Protein AF-A0A416ZIX8-F1 (afdb_monomer)

Solvent-accessible surface area (backbone atoms only — not comparable to full-atom values): 10853 Å² total; per-residue (Å²): 130,56,72,68,57,53,51,52,51,52,52,53,50,53,51,53,50,51,53,49,51,52,51,51,45,53,54,50,49,54,50,45,53,50,23,59,76,69,66,38,53,68,63,34,51,58,53,62,70,33,72,65,44,63,72,70,37,58,69,66,59,54,50,53,54,48,40,56,47,29,58,75,65,70,37,63,70,62,31,54,52,47,52,56,57,56,70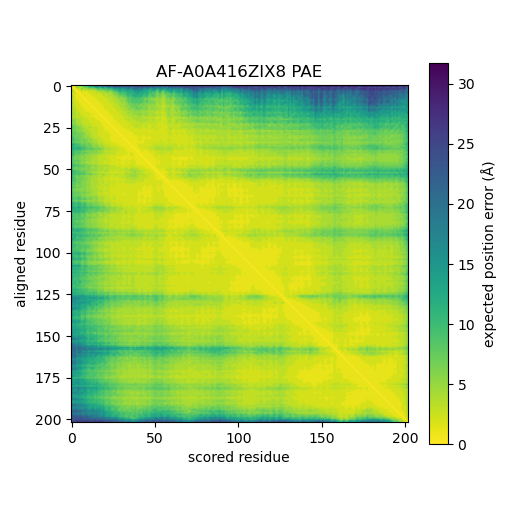,73,52,96,64,56,70,69,56,48,51,57,50,38,54,55,50,29,56,50,23,56,74,71,65,37,57,71,61,24,49,56,37,45,56,50,37,58,76,71,50,56,72,67,59,26,52,54,52,49,51,50,46,36,37,77,74,65,50,33,52,88,55,50,71,63,49,58,61,52,48,76,80,42,60,37,60,59,29,13,53,51,23,44,54,44,15,49,19,27,46,54,69,67,39,58,69,58,12,50,54,23,42,55,48,13,53,53,28,37,54,62,45,72,76,106

Foldseek 3Di:
DPPVVVVVVVVVVVVVVVVVLVVVLVVLVVVLVVCVVVVVLVVNVVSLPDPSVCVSDPPLVSLVSNLVSCVVVVVLVVNVVSLVVNVPDDDDLVSLLSSLVSQLVSCLVVLVLVSNVVSLVVCCVRPDPVVSVVSVLSSCQRNVLALPCLVVLVVVLVVDAAQRNLVSLQSNLSSCVSVVNNVSNVVSNVRSVVRPCVNVVD

Radius of gyration: 22.75 Å; Cα contacts (8 Å, |Δi|>4): 165; chains: 1; bounding box: 59×39×69 Å

Nearest PDB structures (foldseek):
  9hmf-assembly1_K  TM=5.462E-01  e=4.220E-02  Campylobacter jejuni
  6zqd-assembly1_JI  TM=4.048E-01  e=3.785E-01  Saccharomyces cerevisiae S288C
  5vat-assembly2_B  TM=4.037E-01  e=3.448E-01  Haemophilus influenzae Rd KW20
  6qdv-assembly1_S  TM=4.452E-01  e=3.093E+00  Homo sapiens
  3sf4-assembly3_C  TM=2.549E-01  e=3.785E-01  Homo sapiens

Sequence (202 aa):
MDMKTVGIVVMVVALAFTIYMEVQKRATFAKLEAYLREGDLENYLKVLDRPLTNVLYPKYNVLFMRLNALLAMDDAEKTAAVIREMGSLKMNDEQRIALAVKAFTFYVEIEDELHAREVLEYLEANGDESMAKANRRTYDIFLKGSHAYINEMESALSDASGVEEALLCQMLAIQYDNKGDKDRSASYRERAERSLDAAVSK

pLDDT: mean 94.47, std 4.72, range [55.41, 98.44]

Structure (mmCIF, N/CA/C/O backbone):
data_AF-A0A416ZIX8-F1
#
_entry.id   AF-A0A416ZIX8-F1
#
loop_
_atom_site.group_PDB
_atom_site.id
_atom_site.type_symbol
_atom_site.label_atom_id
_atom_site.label_alt_id
_atom_site.label_comp_id
_atom_site.label_asym_id
_atom_site.label_entity_id
_atom_site.label_seq_id
_atom_site.pdbx_PDB_ins_code
_atom_site.Cartn_x
_atom_site.Cartn_y
_atom_site.Cartn_z
_atom_site.occupancy
_atom_site.B_iso_or_equiv
_atom_site.auth_seq_id
_atom_site.auth_comp_id
_atom_site.auth_asym_id
_atom_site.auth_atom_id
_atom_site.pdbx_PDB_model_num
ATOM 1 N N . MET A 1 1 ? 35.128 -8.618 -44.360 1.00 62.72 1 MET A N 1
ATOM 2 C CA . MET A 1 1 ? 35.563 -7.842 -43.178 1.00 62.72 1 MET A CA 1
ATOM 3 C C . MET A 1 1 ? 36.451 -8.73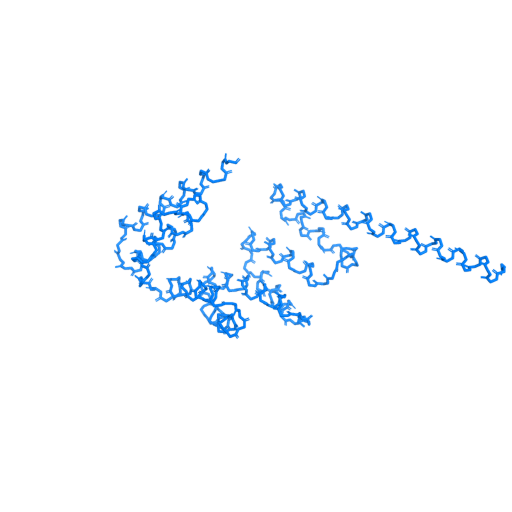3 -42.343 1.00 62.72 1 MET A C 1
ATOM 5 O O . MET A 1 1 ? 36.103 -9.894 -42.175 1.00 62.72 1 MET A O 1
ATOM 9 N N . ASP A 1 2 ? 37.579 -8.213 -41.869 1.00 87.94 2 ASP A N 1
ATOM 10 C CA . ASP A 1 2 ? 38.432 -8.932 -40.921 1.00 87.94 2 ASP A CA 1
ATOM 11 C C . ASP A 1 2 ? 37.674 -9.167 -39.600 1.00 87.94 2 ASP A C 1
ATOM 13 O O . ASP A 1 2 ? 36.838 -8.347 -39.206 1.00 87.94 2 ASP A O 1
ATOM 17 N N . MET A 1 3 ? 37.961 -10.276 -38.912 1.00 89.31 3 MET A N 1
ATOM 18 C CA . MET A 1 3 ? 37.318 -10.659 -37.646 1.00 89.31 3 MET A CA 1
ATOM 19 C C . MET A 1 3 ? 37.445 -9.545 -36.598 1.00 89.31 3 MET A C 1
ATOM 21 O O . MET A 1 3 ? 36.515 -9.290 -35.832 1.00 89.31 3 MET A O 1
ATOM 25 N N . LYS A 1 4 ? 38.566 -8.812 -36.616 1.00 87.25 4 LYS A N 1
ATOM 26 C CA . LYS A 1 4 ? 38.790 -7.651 -35.745 1.00 87.25 4 LYS A CA 1
ATOM 27 C C . LYS A 1 4 ? 37.832 -6.505 -36.059 1.00 87.25 4 LYS A C 1
ATOM 29 O O . LYS A 1 4 ? 37.278 -5.908 -35.142 1.00 87.25 4 LYS A O 1
ATOM 34 N N . THR A 1 5 ? 37.590 -6.219 -37.338 1.00 90.19 5 THR A N 1
ATOM 35 C CA . THR A 1 5 ? 36.638 -5.182 -37.764 1.00 90.19 5 THR A CA 1
ATOM 36 C C . THR A 1 5 ? 35.212 -5.546 -37.362 1.00 90.19 5 THR A C 1
ATOM 38 O O . THR A 1 5 ? 34.506 -4.699 -36.824 1.00 90.19 5 THR A O 1
ATOM 41 N N . VAL A 1 6 ? 34.800 -6.805 -37.555 1.00 92.19 6 VAL A N 1
ATOM 42 C CA . VAL A 1 6 ? 33.473 -7.278 -37.120 1.00 92.19 6 VAL A CA 1
ATOM 43 C C . VAL A 1 6 ? 33.330 -7.163 -35.600 1.00 92.19 6 VAL A C 1
ATOM 45 O O . VAL A 1 6 ? 32.327 -6.635 -35.127 1.00 92.19 6 VAL A O 1
ATOM 48 N N . GLY A 1 7 ? 34.349 -7.572 -34.836 1.00 92.75 7 GLY A N 1
ATOM 49 C CA . GLY A 1 7 ? 34.350 -7.458 -33.375 1.00 92.75 7 GLY A CA 1
ATOM 50 C C . GLY A 1 7 ? 34.221 -6.014 -32.878 1.00 92.75 7 GLY A C 1
ATOM 51 O O . GLY A 1 7 ? 33.417 -5.742 -31.987 1.00 92.75 7 GLY A O 1
ATOM 52 N N . ILE A 1 8 ? 34.948 -5.072 -33.489 1.00 94.31 8 ILE A N 1
ATO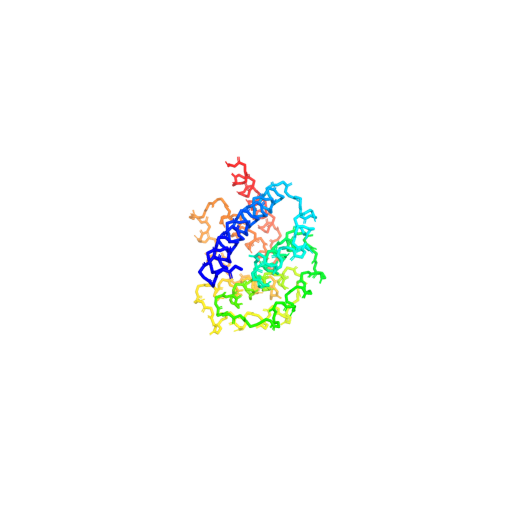M 53 C CA . ILE A 1 8 ? 34.850 -3.641 -33.155 1.00 94.31 8 ILE A CA 1
ATOM 54 C C . ILE A 1 8 ? 33.449 -3.104 -33.467 1.00 94.31 8 ILE A C 1
ATOM 56 O O . ILE A 1 8 ? 32.865 -2.419 -32.630 1.00 94.31 8 ILE A O 1
ATOM 60 N N . VAL A 1 9 ? 32.883 -3.438 -34.632 1.00 94.50 9 VAL A N 1
ATOM 61 C CA . VAL A 1 9 ? 31.533 -2.994 -35.015 1.00 94.50 9 VAL A CA 1
ATOM 62 C C . VAL A 1 9 ? 30.485 -3.513 -34.028 1.00 94.50 9 VAL A C 1
ATOM 64 O O . VAL A 1 9 ? 29.671 -2.731 -33.543 1.00 94.50 9 VAL A O 1
ATOM 67 N N . VAL A 1 10 ? 30.532 -4.800 -33.671 1.00 94.94 10 VAL A N 1
ATOM 68 C CA . VAL A 1 10 ? 29.600 -5.395 -32.697 1.00 94.94 10 VAL A CA 1
ATOM 69 C C . VAL A 1 10 ? 29.720 -4.722 -31.329 1.00 94.94 10 VAL A C 1
ATOM 71 O O . VAL A 1 10 ? 28.704 -4.395 -30.720 1.00 94.94 10 VAL A O 1
ATOM 74 N N . MET A 1 11 ? 30.942 -4.455 -30.863 1.00 94.56 11 MET A N 1
ATOM 75 C CA . MET A 1 11 ? 31.181 -3.774 -29.589 1.00 94.56 11 MET A CA 1
ATOM 76 C C . MET A 1 11 ? 30.626 -2.342 -29.580 1.00 94.56 11 MET A C 1
ATOM 78 O O . MET A 1 11 ? 29.966 -1.950 -28.619 1.00 94.56 11 MET A O 1
ATOM 82 N N . VAL A 1 12 ? 30.842 -1.572 -30.652 1.00 95.44 12 VAL A N 1
ATOM 83 C CA . VAL A 1 12 ? 30.303 -0.206 -30.777 1.00 95.44 12 VAL A CA 1
ATOM 84 C C . VAL A 1 12 ? 28.774 -0.222 -30.789 1.00 95.44 12 VAL A C 1
ATOM 86 O O . VAL A 1 12 ? 28.151 0.588 -30.104 1.00 95.44 12 VAL A O 1
ATOM 89 N N . VAL A 1 13 ? 28.160 -1.167 -31.507 1.00 95.19 13 VAL A N 1
ATOM 90 C CA . VAL A 1 13 ? 26.697 -1.323 -31.541 1.00 95.19 13 VAL A CA 1
ATOM 91 C C . VAL A 1 13 ? 26.149 -1.719 -30.169 1.00 95.19 13 VAL A C 1
ATOM 93 O O . VAL A 1 13 ? 25.163 -1.135 -29.729 1.00 95.19 13 VAL A O 1
ATOM 96 N N . ALA A 1 14 ? 26.791 -2.651 -29.460 1.00 94.06 14 ALA A N 1
ATOM 97 C CA . ALA A 1 14 ? 26.380 -3.050 -28.113 1.00 94.06 14 ALA A CA 1
ATOM 98 C C . ALA A 1 14 ? 26.471 -1.885 -27.112 1.00 94.06 14 ALA A C 1
ATOM 100 O O . ALA A 1 14 ? 25.563 -1.690 -26.299 1.00 94.06 14 ALA A O 1
ATOM 101 N N . LEU A 1 15 ? 27.527 -1.069 -27.204 1.00 95.19 15 LEU A N 1
ATOM 102 C CA . LEU A 1 15 ? 27.680 0.130 -26.383 1.00 95.19 15 LEU A CA 1
ATOM 103 C C . LEU A 1 15 ? 26.590 1.163 -26.699 1.00 95.19 15 LEU A C 1
ATOM 105 O O . LEU A 1 15 ? 25.924 1.648 -25.784 1.00 95.19 15 LEU A O 1
ATOM 109 N N . ALA A 1 16 ? 26.356 1.458 -27.981 1.00 94.00 16 ALA A N 1
ATOM 110 C CA . ALA A 1 16 ? 25.306 2.380 -28.411 1.00 94.00 16 ALA A CA 1
ATOM 111 C C . ALA A 1 16 ? 23.912 1.904 -27.973 1.00 94.00 16 ALA A C 1
ATOM 113 O O . ALA A 1 16 ? 23.110 2.701 -27.490 1.00 94.00 16 ALA A O 1
ATOM 114 N N . PHE A 1 17 ? 23.645 0.600 -28.075 1.00 93.19 17 PHE A N 1
ATOM 115 C CA . PHE A 1 17 ? 22.403 -0.008 -27.606 1.00 93.19 17 PHE A CA 1
ATOM 116 C C . PHE A 1 17 ? 22.237 0.129 -26.088 1.00 93.19 17 PHE A C 1
ATOM 118 O O . PHE A 1 17 ? 21.162 0.491 -25.619 1.00 93.19 17 PHE A O 1
ATOM 125 N N . THR A 1 18 ? 23.303 -0.084 -25.315 1.00 91.75 18 THR A N 1
ATOM 126 C CA . THR A 1 18 ? 23.276 0.068 -23.850 1.00 91.75 18 THR A CA 1
ATOM 127 C C . THR A 1 18 ? 22.972 1.511 -23.448 1.00 91.75 18 THR A C 1
ATOM 129 O O . THR A 1 18 ? 22.110 1.753 -22.604 1.00 91.75 18 THR A O 1
ATOM 132 N N . ILE A 1 19 ? 23.623 2.479 -24.103 1.00 93.56 19 ILE A N 1
ATOM 133 C CA . ILE A 1 19 ? 23.362 3.911 -23.898 1.00 93.56 19 ILE A CA 1
ATOM 134 C C . ILE A 1 19 ? 21.911 4.245 -24.259 1.00 93.56 19 ILE A C 1
ATOM 136 O O . ILE A 1 19 ? 21.225 4.919 -23.493 1.00 93.56 19 ILE A O 1
ATOM 140 N N . TYR A 1 20 ? 21.418 3.747 -25.395 1.00 93.12 20 TYR A N 1
ATOM 141 C CA . TYR A 1 20 ? 20.033 3.947 -25.814 1.00 93.12 20 TYR A CA 1
ATOM 142 C C . TYR A 1 20 ? 19.036 3.414 -24.776 1.00 93.12 20 TYR A C 1
ATOM 144 O O . TYR A 1 20 ? 18.104 4.127 -24.404 1.00 93.12 20 TYR A O 1
ATOM 152 N N . MET A 1 21 ? 19.251 2.198 -24.267 1.00 91.81 21 MET A N 1
ATOM 153 C CA . MET A 1 21 ? 18.392 1.591 -23.247 1.00 91.81 21 MET A CA 1
ATOM 154 C C . MET A 1 21 ? 18.377 2.401 -21.948 1.00 91.81 21 MET A C 1
ATOM 156 O O . MET A 1 21 ? 17.307 2.646 -21.393 1.00 91.81 21 MET A O 1
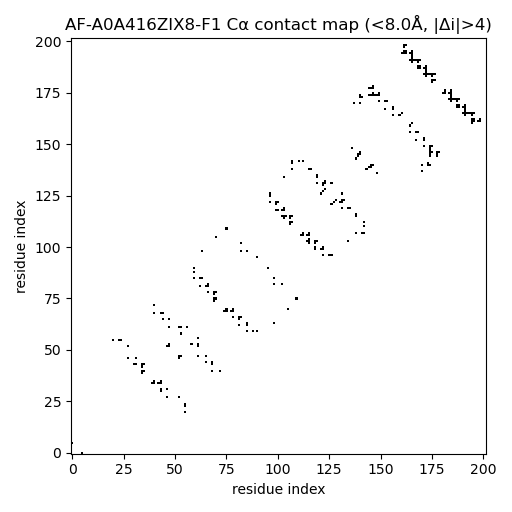ATOM 160 N N . GLU A 1 22 ? 19.534 2.882 -21.493 1.00 90.88 22 GLU A N 1
ATOM 161 C CA . GLU A 1 22 ? 19.639 3.722 -20.295 1.00 90.88 22 GLU A CA 1
ATOM 162 C C . GLU A 1 22 ? 18.894 5.060 -20.468 1.00 90.88 22 GLU A C 1
ATOM 164 O O . GLU A 1 22 ? 18.168 5.498 -19.571 1.00 90.88 22 GLU A O 1
ATOM 169 N N . VAL A 1 23 ? 18.993 5.681 -21.649 1.00 93.62 23 VAL A N 1
ATOM 170 C CA . VAL A 1 23 ? 18.241 6.903 -21.981 1.00 93.62 23 VAL A CA 1
ATOM 171 C C . VAL A 1 23 ? 16.734 6.636 -21.990 1.00 93.62 23 VAL A C 1
ATOM 173 O O . VAL A 1 23 ? 15.978 7.400 -21.388 1.00 93.62 23 VAL A O 1
ATOM 176 N N . GLN A 1 24 ? 16.281 5.544 -22.616 1.00 93.50 24 GLN A N 1
ATOM 177 C CA . GLN A 1 24 ? 14.859 5.182 -22.642 1.00 93.50 24 GLN A CA 1
ATOM 178 C C . GLN A 1 24 ? 14.316 4.868 -21.247 1.00 93.50 24 GLN A C 1
ATOM 180 O O . GLN A 1 24 ? 13.196 5.271 -20.926 1.00 93.50 24 GLN A O 1
ATOM 185 N N . LYS A 1 25 ? 15.107 4.208 -20.396 1.00 91.75 25 LYS A N 1
ATOM 186 C CA . LYS A 1 25 ? 14.748 3.934 -19.001 1.00 91.75 25 LYS A CA 1
ATOM 187 C C . LYS A 1 25 ? 14.514 5.232 -18.234 1.00 91.75 25 LYS A C 1
ATOM 189 O O . LYS A 1 25 ? 13.461 5.405 -17.629 1.00 91.75 25 LYS A O 1
ATOM 194 N N . ARG A 1 26 ? 15.447 6.185 -18.318 1.00 92.00 26 ARG A N 1
ATOM 195 C CA . ARG A 1 26 ? 15.318 7.493 -17.649 1.00 92.00 26 ARG A CA 1
ATOM 196 C C . ARG A 1 26 ? 14.136 8.298 -18.178 1.00 92.00 26 ARG A C 1
ATOM 198 O O . ARG A 1 26 ? 13.371 8.841 -17.389 1.00 92.00 26 ARG A O 1
ATOM 205 N N . ALA A 1 27 ? 13.952 8.336 -19.495 1.00 93.25 27 ALA A N 1
ATOM 206 C CA . ALA A 1 27 ? 12.838 9.052 -20.110 1.00 93.25 27 ALA A CA 1
ATOM 207 C C . ALA A 1 27 ? 11.475 8.434 -19.754 1.00 93.25 27 ALA A C 1
ATOM 209 O O . ALA A 1 27 ? 10.508 9.161 -19.537 1.00 93.25 27 ALA A O 1
ATOM 210 N N . THR A 1 28 ? 11.388 7.102 -19.685 1.00 93.81 28 THR A N 1
ATOM 211 C CA . THR A 1 28 ? 10.164 6.395 -19.275 1.00 93.81 28 THR A CA 1
ATOM 212 C C . THR A 1 28 ? 9.856 6.659 -17.807 1.00 93.81 28 THR A C 1
ATOM 214 O O . THR A 1 28 ? 8.722 6.992 -17.482 1.00 93.81 28 THR A O 1
ATOM 217 N N . PHE A 1 29 ? 10.869 6.600 -16.942 1.00 92.69 29 PHE A N 1
ATOM 218 C CA . PHE A 1 29 ? 10.723 6.916 -15.525 1.00 92.69 29 PHE A CA 1
ATOM 219 C C . PHE A 1 29 ? 10.245 8.356 -15.300 1.00 92.69 29 PHE A C 1
ATOM 221 O O . PHE A 1 29 ? 9.252 8.565 -14.615 1.00 92.69 29 PHE A O 1
ATOM 228 N N . ALA A 1 30 ? 10.863 9.334 -15.970 1.00 93.62 30 ALA A N 1
ATOM 229 C CA . ALA A 1 30 ? 10.457 10.736 -15.871 1.00 93.62 30 ALA A CA 1
ATOM 230 C C . ALA A 1 30 ? 8.999 10.968 -16.311 1.00 93.62 30 ALA A C 1
ATOM 232 O O . ALA A 1 30 ? 8.302 11.796 -15.730 1.00 93.62 30 ALA A O 1
ATOM 233 N N . LYS A 1 31 ? 8.512 10.225 -17.316 1.00 94.38 31 LYS A N 1
ATOM 234 C CA . LYS A 1 31 ? 7.098 10.271 -17.726 1.00 94.38 31 LYS A CA 1
ATOM 235 C C . LYS A 1 31 ? 6.170 9.678 -16.670 1.00 94.38 31 LYS A C 1
ATOM 237 O O . LYS A 1 31 ? 5.132 10.264 -16.399 1.00 94.38 31 LYS A O 1
ATOM 242 N N . LEU A 1 32 ? 6.539 8.537 -16.088 1.00 94.69 32 LEU A N 1
ATOM 243 C CA . LEU A 1 32 ? 5.770 7.912 -15.010 1.00 94.69 32 LEU A CA 1
ATOM 244 C C . LEU A 1 32 ? 5.678 8.842 -13.790 1.00 94.69 32 LEU A C 1
ATOM 246 O O . LEU A 1 32 ? 4.595 9.019 -13.246 1.00 94.69 32 LEU A O 1
ATOM 250 N N . GLU A 1 33 ? 6.777 9.492 -13.406 1.00 92.62 33 GLU A N 1
ATOM 251 C CA . GLU A 1 33 ? 6.773 10.488 -12.327 1.00 92.62 33 GLU A CA 1
ATOM 252 C C . GLU A 1 33 ? 5.921 11.719 -12.655 1.00 92.62 33 GLU A C 1
ATOM 254 O O . GLU A 1 33 ? 5.235 12.234 -11.775 1.00 92.62 33 GLU A O 1
ATOM 259 N N . ALA A 1 34 ? 5.957 12.201 -13.902 1.00 94.56 34 ALA A N 1
ATOM 260 C CA . ALA A 1 34 ? 5.133 13.330 -14.327 1.00 94.56 34 ALA A CA 1
ATOM 261 C C . ALA A 1 34 ? 3.640 13.005 -14.202 1.00 94.56 34 ALA A C 1
ATOM 263 O O . ALA A 1 34 ? 2.919 13.750 -13.545 1.00 94.56 34 ALA A O 1
ATOM 264 N N . TYR A 1 35 ? 3.206 11.853 -14.723 1.00 95.75 35 TYR A N 1
ATOM 265 C CA . TYR A 1 35 ? 1.816 11.415 -14.593 1.00 95.75 35 TYR A CA 1
ATOM 266 C C . TYR A 1 35 ? 1.400 11.205 -13.136 1.00 95.75 35 TYR A C 1
ATOM 268 O O . TYR A 1 35 ? 0.301 11.596 -12.760 1.00 95.75 35 TYR A O 1
ATOM 276 N N . LEU A 1 36 ? 2.283 10.657 -12.293 1.00 91.50 36 LEU A N 1
ATOM 277 C CA . LEU A 1 36 ? 1.995 10.502 -10.867 1.00 91.50 36 LEU A CA 1
ATOM 278 C C . LEU A 1 36 ? 1.816 11.860 -10.170 1.00 91.50 36 LEU A C 1
ATOM 280 O O . LEU A 1 36 ? 0.900 12.018 -9.371 1.00 91.50 36 LEU A O 1
ATOM 284 N N . ARG A 1 37 ? 2.657 12.850 -10.497 1.00 90.94 37 ARG A N 1
ATOM 285 C CA . ARG A 1 37 ? 2.557 14.216 -9.956 1.00 90.94 37 ARG A CA 1
ATOM 286 C C . ARG A 1 37 ? 1.278 14.924 -10.404 1.00 90.94 37 ARG A C 1
ATOM 288 O O . ARG A 1 37 ? 0.724 15.707 -9.644 1.00 90.94 37 ARG A O 1
ATOM 295 N N . GLU A 1 38 ? 0.838 14.666 -11.629 1.00 93.81 38 GLU A N 1
ATOM 296 C CA . GLU A 1 38 ? -0.390 15.227 -12.204 1.00 93.81 38 GLU A CA 1
ATOM 297 C C . GLU A 1 38 ? -1.657 14.468 -11.766 1.00 93.81 38 GLU A C 1
ATOM 299 O O . GLU A 1 38 ? -2.762 14.920 -12.052 1.00 93.81 38 GLU A O 1
ATOM 304 N N . GLY A 1 39 ? -1.516 13.328 -11.077 1.00 91.94 39 GLY A N 1
ATOM 305 C CA . GLY A 1 39 ? -2.633 12.448 -10.721 1.00 91.94 39 GLY A CA 1
ATOM 306 C C . GLY A 1 39 ? -3.239 11.697 -11.915 1.00 91.94 39 GLY A C 1
ATOM 307 O O . GLY A 1 39 ? -4.294 11.081 -11.789 1.00 91.94 39 GLY A O 1
ATOM 308 N N . ASP A 1 40 ? -2.584 11.716 -13.078 1.00 95.62 40 ASP A N 1
ATOM 309 C CA . ASP A 1 40 ? -3.049 11.081 -14.315 1.00 95.62 40 ASP A CA 1
ATOM 310 C C . ASP A 1 40 ? -2.679 9.589 -14.336 1.00 95.62 40 ASP A C 1
ATOM 312 O O . ASP A 1 40 ? -1.799 9.112 -15.067 1.00 95.62 40 ASP A O 1
ATOM 316 N N . LEU A 1 41 ? -3.356 8.834 -13.472 1.00 95.12 41 LEU A N 1
ATOM 317 C CA . LEU A 1 41 ? -3.117 7.403 -13.296 1.00 95.12 41 LEU A CA 1
ATOM 318 C C . LEU A 1 41 ? -3.529 6.587 -14.534 1.00 95.12 41 LEU A C 1
ATOM 320 O O . LEU A 1 41 ? -2.958 5.528 -14.797 1.00 95.12 41 LEU A O 1
ATOM 324 N N . GLU A 1 42 ? -4.436 7.097 -15.370 1.00 95.06 42 GLU A N 1
ATOM 325 C CA . GLU A 1 42 ? -4.796 6.441 -16.629 1.00 95.06 42 GLU A CA 1
ATOM 326 C C . GLU A 1 42 ? -3.634 6.431 -17.628 1.00 95.06 42 GLU A C 1
ATOM 328 O O . GLU A 1 42 ? -3.292 5.380 -18.186 1.00 95.06 42 GLU A O 1
ATOM 333 N N . ASN A 1 43 ? -3.005 7.584 -17.882 1.00 95.69 43 ASN A N 1
ATOM 334 C CA . ASN A 1 43 ? -1.866 7.633 -18.797 1.00 95.69 43 ASN A CA 1
ATOM 335 C C . ASN A 1 43 ? -0.613 7.000 -18.184 1.00 95.69 43 ASN A C 1
ATOM 337 O O . ASN A 1 43 ? 0.177 6.400 -18.923 1.00 95.69 43 ASN A O 1
ATOM 341 N N . TYR A 1 44 ? -0.476 7.024 -16.856 1.00 96.75 44 TYR A N 1
ATOM 342 C CA . TYR A 1 44 ? 0.519 6.225 -16.142 1.00 96.75 44 TYR A CA 1
ATOM 343 C C . TYR A 1 44 ? 0.408 4.734 -16.503 1.00 96.75 44 TYR A C 1
ATOM 345 O O . TYR A 1 44 ? 1.383 4.132 -16.967 1.00 96.75 44 TYR A O 1
ATOM 353 N N . LEU A 1 45 ? -0.791 4.149 -16.390 1.00 96.00 45 LEU A N 1
ATOM 354 C CA . LEU A 1 45 ? -1.037 2.747 -16.742 1.00 96.00 45 LEU A CA 1
ATOM 355 C C . LEU A 1 45 ? -0.752 2.463 -18.226 1.00 96.00 45 LEU A C 1
ATOM 357 O O . LEU A 1 45 ? -0.074 1.480 -18.536 1.00 96.00 45 LEU A O 1
ATOM 361 N N . LYS A 1 46 ? -1.136 3.367 -19.140 1.00 95.69 46 LYS A N 1
ATOM 362 C CA . LYS A 1 46 ? -0.820 3.230 -20.578 1.00 95.69 46 LYS A CA 1
ATOM 363 C C . LYS A 1 46 ? 0.681 3.214 -20.866 1.00 95.69 46 LYS A C 1
ATOM 365 O O . LYS A 1 46 ? 1.104 2.617 -21.857 1.00 95.69 46 LYS A O 1
ATOM 370 N N . VAL A 1 47 ? 1.510 3.890 -20.065 1.00 95.31 47 VAL A N 1
ATOM 371 C CA . VAL A 1 47 ? 2.975 3.793 -20.188 1.00 95.31 47 VAL A CA 1
ATOM 372 C C . VAL A 1 47 ? 3.464 2.424 -19.718 1.00 95.31 47 VAL A C 1
ATOM 374 O O . VAL A 1 47 ? 4.330 1.842 -20.377 1.00 95.31 47 VAL A O 1
ATOM 377 N N . LEU A 1 48 ? 2.897 1.880 -18.640 1.00 94.88 48 LEU A N 1
ATOM 378 C CA . LEU A 1 48 ? 3.232 0.537 -18.155 1.00 94.88 48 LEU A CA 1
ATOM 379 C C . LEU A 1 48 ? 2.823 -0.579 -19.126 1.00 94.88 48 LEU A C 1
ATOM 381 O O . LEU A 1 48 ? 3.517 -1.588 -19.203 1.00 94.88 48 LEU A O 1
ATOM 385 N N . ASP A 1 49 ? 1.754 -0.390 -19.903 1.00 93.88 49 ASP A N 1
ATOM 386 C CA . ASP A 1 49 ? 1.297 -1.350 -20.922 1.00 93.88 49 ASP A CA 1
ATOM 387 C C . ASP A 1 49 ? 2.211 -1.427 -22.160 1.00 93.88 49 ASP A C 1
ATOM 389 O O . ASP A 1 49 ? 2.075 -2.329 -22.991 1.00 93.88 49 ASP A O 1
ATOM 393 N N . ARG A 1 50 ? 3.164 -0.499 -22.320 1.00 93.94 50 ARG A N 1
ATOM 394 C CA . ARG A 1 50 ? 4.046 -0.489 -23.495 1.00 93.94 50 ARG A CA 1
ATOM 395 C C . ARG A 1 50 ? 5.004 -1.684 -23.459 1.00 93.94 50 ARG A C 1
ATOM 397 O O . ARG A 1 50 ? 5.690 -1.873 -22.454 1.00 93.94 50 ARG A O 1
ATOM 404 N N . PRO A 1 51 ? 5.199 -2.403 -24.583 1.00 90.31 51 PRO A N 1
ATOM 405 C CA . PRO A 1 51 ? 6.162 -3.502 -24.656 1.00 90.31 51 PRO A CA 1
ATOM 406 C C . PRO A 1 51 ? 7.577 -3.096 -24.234 1.00 90.31 51 PRO A C 1
ATOM 408 O O . PRO A 1 51 ? 8.266 -3.860 -23.566 1.00 90.31 51 PRO A O 1
ATOM 411 N N . LEU A 1 52 ? 7.988 -1.867 -24.570 1.00 88.38 52 LEU A N 1
ATOM 412 C CA . LEU A 1 52 ? 9.292 -1.329 -24.187 1.00 88.38 52 LEU A CA 1
ATOM 413 C C . LEU A 1 52 ? 9.469 -1.269 -22.661 1.00 88.38 52 LEU A C 1
ATOM 415 O O . LEU A 1 52 ? 10.551 -1.568 -22.172 1.00 88.38 52 LEU A O 1
ATOM 419 N N . THR A 1 53 ? 8.422 -0.954 -21.898 1.00 90.88 53 THR A N 1
ATOM 420 C CA . THR A 1 53 ? 8.491 -0.884 -20.430 1.00 90.88 53 THR A CA 1
ATOM 421 C C . THR A 1 53 ? 8.803 -2.254 -19.827 1.00 90.88 53 THR A C 1
ATOM 423 O O . THR A 1 53 ? 9.657 -2.357 -18.950 1.00 90.88 53 THR A O 1
ATOM 426 N N . ASN A 1 54 ? 8.216 -3.322 -20.374 1.00 88.06 54 ASN A N 1
ATOM 427 C CA . ASN A 1 54 ? 8.507 -4.701 -19.966 1.00 88.06 54 ASN A CA 1
ATOM 428 C C . ASN A 1 54 ? 9.929 -5.164 -20.328 1.00 88.06 54 ASN A C 1
ATOM 430 O O . ASN A 1 54 ? 10.426 -6.120 -19.741 1.00 88.06 54 ASN A O 1
ATOM 434 N N . VAL A 1 55 ? 10.586 -4.504 -21.288 1.00 89.88 55 VAL A N 1
ATOM 435 C CA . VAL A 1 55 ? 12.006 -4.738 -21.606 1.00 89.88 55 VAL A CA 1
ATOM 436 C C . VAL A 1 55 ? 12.915 -3.923 -20.679 1.00 89.88 55 VAL A C 1
ATOM 438 O O . VAL A 1 55 ? 13.970 -4.403 -20.272 1.00 89.88 55 VAL A O 1
ATOM 441 N N . LEU A 1 56 ? 12.522 -2.690 -20.345 1.00 91.12 56 LEU A N 1
ATOM 442 C CA . LEU A 1 56 ? 13.316 -1.766 -19.527 1.00 91.12 56 LEU A CA 1
ATOM 443 C C . LEU A 1 56 ? 13.333 -2.128 -18.036 1.00 91.12 56 LEU A C 1
ATOM 445 O O . LEU A 1 56 ? 14.304 -1.807 -17.343 1.00 91.12 56 LEU A O 1
ATOM 449 N N . TYR A 1 57 ? 12.272 -2.764 -17.537 1.00 92.94 57 TYR A N 1
ATOM 450 C CA . TYR A 1 57 ? 12.100 -3.067 -16.120 1.00 92.94 57 TYR A CA 1
ATOM 451 C C . TYR A 1 57 ? 11.756 -4.541 -15.892 1.00 92.94 57 TYR A C 1
ATOM 453 O O . TYR A 1 57 ? 11.002 -5.126 -16.670 1.00 92.94 57 TYR A O 1
ATOM 461 N N . PRO A 1 58 ? 12.237 -5.145 -14.789 1.00 93.81 58 PRO A N 1
ATOM 462 C CA . PRO A 1 58 ? 11.776 -6.460 -14.366 1.00 93.81 58 PRO A CA 1
ATOM 463 C C . PRO A 1 58 ? 10.255 -6.496 -14.196 1.00 93.81 58 PRO A C 1
ATOM 465 O O . PRO A 1 58 ? 9.659 -5.532 -13.712 1.00 93.81 58 PRO A O 1
ATOM 468 N N . LYS A 1 59 ? 9.641 -7.644 -14.505 1.00 94.69 59 LYS A N 1
ATOM 469 C CA . LYS A 1 59 ? 8.184 -7.833 -14.413 1.00 94.69 59 LYS A CA 1
ATOM 470 C C . LYS A 1 59 ? 7.618 -7.459 -13.037 1.00 94.69 59 LY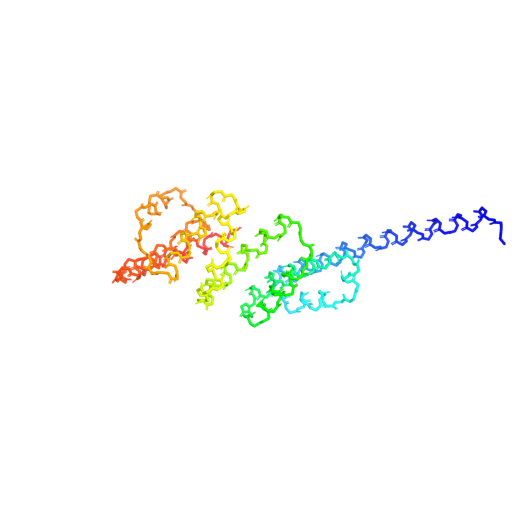S A C 1
ATOM 472 O O . LYS A 1 59 ? 6.584 -6.803 -12.972 1.00 94.69 59 LYS A O 1
ATOM 477 N N . TYR A 1 60 ? 8.322 -7.812 -11.955 1.00 96.38 60 TYR A N 1
ATOM 478 C CA . TYR A 1 60 ? 7.946 -7.412 -10.594 1.00 96.38 60 TYR A CA 1
ATOM 479 C C . TYR A 1 60 ? 7.799 -5.888 -10.468 1.00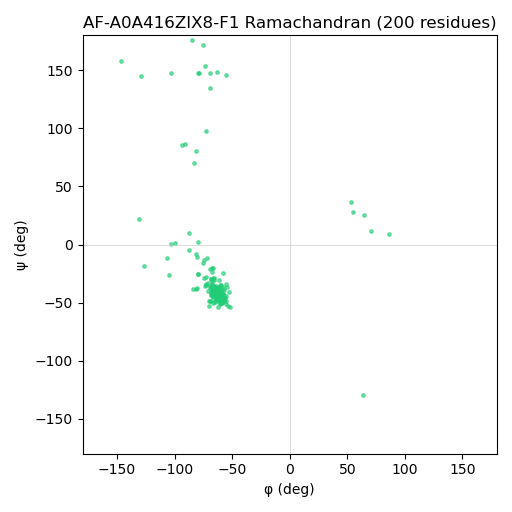 96.38 60 TYR A C 1
ATOM 481 O O . TYR A 1 60 ? 6.772 -5.422 -9.991 1.00 96.38 60 TYR A O 1
ATOM 489 N N . ASN A 1 61 ? 8.773 -5.107 -10.950 1.00 95.38 61 ASN A N 1
ATOM 490 C CA . ASN A 1 61 ? 8.747 -3.647 -10.827 1.00 95.38 61 ASN A CA 1
ATOM 491 C C . ASN A 1 61 ? 7.567 -3.041 -11.596 1.00 95.38 61 ASN A C 1
ATOM 493 O O . ASN A 1 61 ? 6.921 -2.126 -11.094 1.00 95.38 61 ASN A O 1
ATOM 497 N N . VAL A 1 62 ? 7.274 -3.551 -12.797 1.00 96.19 62 VAL A N 1
ATOM 498 C CA . VAL A 1 62 ? 6.136 -3.081 -13.604 1.00 96.19 62 VAL A CA 1
ATOM 499 C C . VAL A 1 62 ? 4.814 -3.370 -12.898 1.00 96.19 62 VAL A C 1
ATOM 501 O O . VAL A 1 62 ? 3.968 -2.482 -12.804 1.00 96.19 62 VAL A O 1
ATOM 504 N N . LEU A 1 63 ? 4.640 -4.583 -12.367 1.00 97.31 63 LEU A N 1
ATOM 505 C CA . LEU A 1 63 ? 3.425 -4.939 -11.636 1.00 97.31 63 LEU A CA 1
ATOM 506 C C . LEU A 1 63 ? 3.302 -4.195 -10.307 1.00 97.31 63 LEU A C 1
ATOM 508 O O . LEU A 1 63 ? 2.205 -3.781 -9.967 1.00 97.31 63 LEU A O 1
ATOM 512 N N . PHE A 1 64 ? 4.400 -3.951 -9.592 1.00 97.19 64 PHE A N 1
ATOM 513 C CA . PHE A 1 64 ? 4.370 -3.189 -8.343 1.00 97.19 64 PHE A CA 1
ATOM 514 C C . PHE A 1 64 ? 4.004 -1.715 -8.582 1.00 97.19 64 PHE A C 1
ATOM 516 O O . PHE A 1 64 ? 3.198 -1.143 -7.853 1.00 97.19 64 PHE A O 1
ATOM 523 N N . MET A 1 65 ? 4.534 -1.107 -9.650 1.00 96.44 65 MET A N 1
ATOM 524 C CA . MET A 1 65 ? 4.114 0.224 -10.106 1.00 96.44 65 MET A CA 1
ATOM 525 C C . MET A 1 65 ? 2.625 0.253 -10.472 1.00 96.44 65 MET A C 1
ATOM 527 O O . MET A 1 65 ? 1.904 1.156 -10.054 1.00 96.44 65 MET A O 1
ATOM 531 N N . ARG A 1 66 ? 2.149 -0.765 -11.200 1.00 97.31 66 ARG A N 1
ATOM 532 C CA . ARG A 1 66 ? 0.729 -0.916 -11.540 1.00 97.31 66 ARG A CA 1
ATOM 533 C C . ARG A 1 66 ? -0.142 -1.071 -10.297 1.00 97.31 66 ARG A C 1
ATOM 535 O O . ARG A 1 66 ? -1.171 -0.418 -10.218 1.00 97.31 66 ARG A O 1
ATOM 542 N N . LEU A 1 67 ? 0.275 -1.899 -9.342 1.00 97.81 67 LEU A N 1
ATOM 543 C CA . LEU A 1 67 ? -0.430 -2.121 -8.083 1.00 97.81 67 LEU A CA 1
ATOM 544 C C . LEU A 1 67 ? -0.618 -0.804 -7.330 1.00 97.81 67 LEU A C 1
ATOM 546 O O . LEU A 1 67 ? -1.733 -0.484 -6.945 1.00 97.81 67 LEU A O 1
ATOM 550 N N . ASN A 1 68 ? 0.446 -0.009 -7.182 1.00 95.81 68 ASN A N 1
ATOM 551 C CA . ASN A 1 68 ? 0.355 1.287 -6.509 1.00 95.81 68 ASN A CA 1
ATOM 552 C C . ASN A 1 68 ? -0.602 2.256 -7.220 1.00 95.81 68 ASN A C 1
ATOM 554 O O . ASN A 1 68 ? -1.347 2.960 -6.548 1.00 95.81 68 ASN A O 1
ATOM 558 N N . ALA A 1 69 ? -0.604 2.281 -8.557 1.00 96.00 69 ALA A N 1
ATOM 559 C CA . ALA A 1 69 ? -1.543 3.107 -9.313 1.00 96.00 69 ALA A CA 1
ATOM 560 C C . ALA A 1 69 ? -2.993 2.632 -9.142 1.00 96.00 69 ALA A C 1
ATOM 562 O O . ALA A 1 69 ? -3.869 3.454 -8.914 1.00 96.00 69 ALA A O 1
ATOM 563 N N . LEU A 1 70 ? -3.248 1.323 -9.208 1.00 96.31 70 LEU A N 1
ATOM 564 C CA . LEU A 1 70 ? -4.597 0.769 -9.056 1.00 96.31 70 LEU A CA 1
ATOM 565 C C . LEU A 1 70 ? -5.159 0.953 -7.642 1.00 96.31 70 LEU A C 1
ATOM 567 O O . LEU A 1 70 ? -6.336 1.271 -7.518 1.00 96.31 70 LEU A O 1
ATOM 571 N N . LEU A 1 71 ? -4.313 0.837 -6.610 1.00 95.25 71 LEU A N 1
ATOM 572 C CA . LEU A 1 71 ? -4.676 1.180 -5.231 1.00 95.25 71 LEU A CA 1
ATOM 573 C C . LEU A 1 71 ? -5.095 2.648 -5.121 1.00 95.25 71 LEU A C 1
ATOM 575 O O . LEU A 1 71 ? -6.123 2.955 -4.540 1.00 95.25 71 LEU A O 1
ATOM 579 N N . ALA A 1 72 ? -4.334 3.561 -5.729 1.00 93.44 72 ALA A N 1
ATOM 580 C CA . ALA A 1 72 ? -4.672 4.984 -5.719 1.00 93.44 72 ALA A CA 1
ATOM 581 C C . ALA A 1 72 ? -5.927 5.328 -6.549 1.00 93.44 72 ALA A C 1
ATOM 583 O O . ALA A 1 72 ? -6.526 6.377 -6.334 1.00 93.44 72 ALA A O 1
ATOM 584 N N . MET A 1 73 ? -6.317 4.470 -7.497 1.00 93.62 73 MET A N 1
ATOM 585 C CA . MET A 1 73 ? -7.555 4.600 -8.275 1.00 93.62 73 MET A CA 1
ATOM 586 C C . MET A 1 73 ? -8.769 3.945 -7.603 1.00 93.62 73 MET A C 1
ATOM 588 O O . MET A 1 73 ? -9.859 4.046 -8.162 1.00 93.62 73 MET A O 1
ATOM 592 N N . ASP A 1 74 ? -8.583 3.254 -6.472 1.00 92.81 74 ASP A N 1
ATOM 593 C CA . ASP A 1 74 ? -9.617 2.459 -5.794 1.00 92.81 74 ASP A CA 1
ATOM 594 C C . ASP A 1 74 ? -10.307 1.427 -6.724 1.00 92.81 74 ASP A C 1
ATOM 596 O O . ASP A 1 74 ? -11.508 1.163 -6.673 1.00 92.81 74 ASP A O 1
ATOM 600 N N . ASP A 1 75 ? -9.540 0.830 -7.647 1.00 94.81 75 ASP A N 1
ATOM 601 C CA . ASP A 1 75 ? -10.045 -0.215 -8.548 1.00 94.81 75 ASP A CA 1
ATOM 602 C C . ASP A 1 75 ? -9.819 -1.595 -7.915 1.00 94.81 75 ASP A C 1
ATOM 604 O O . ASP A 1 75 ? -8.792 -2.249 -8.143 1.00 94.81 75 ASP A O 1
ATOM 608 N N . ALA A 1 76 ? -10.766 -2.032 -7.081 1.00 95.00 76 ALA A N 1
ATOM 609 C CA . ALA A 1 76 ? -10.631 -3.258 -6.296 1.00 95.00 76 ALA A CA 1
ATOM 610 C C . ALA A 1 76 ? -10.471 -4.527 -7.153 1.00 95.00 76 ALA A C 1
ATOM 612 O O . ALA A 1 76 ? -9.643 -5.392 -6.849 1.00 95.00 76 ALA A O 1
ATOM 613 N N . GLU A 1 77 ? -11.211 -4.638 -8.260 1.00 96.00 77 GLU A N 1
ATOM 614 C CA . GLU A 1 77 ? -11.157 -5.815 -9.132 1.00 96.00 77 GLU A CA 1
ATOM 615 C C . GLU A 1 77 ? -9.775 -5.955 -9.783 1.00 96.00 77 GLU A C 1
ATOM 617 O O . GLU A 1 77 ? -9.147 -7.024 -9.716 1.00 96.00 77 GLU A O 1
ATOM 622 N N . LYS A 1 78 ? -9.263 -4.869 -10.379 1.00 96.94 78 LYS A N 1
ATOM 623 C CA . LYS A 1 78 ? -7.942 -4.891 -11.017 1.00 96.94 78 LYS A CA 1
ATOM 624 C C . LYS A 1 78 ? -6.823 -5.008 -9.989 1.00 96.94 78 LYS A C 1
ATOM 626 O O . LYS A 1 78 ? -5.842 -5.704 -10.257 1.00 96.94 78 LYS A O 1
ATOM 631 N N . THR A 1 79 ? -6.964 -4.384 -8.821 1.00 97.88 79 THR A N 1
ATOM 632 C CA . THR A 1 79 ? -5.995 -4.499 -7.722 1.00 97.88 79 THR A CA 1
ATOM 633 C C . THR A 1 79 ? -5.848 -5.952 -7.279 1.00 97.88 79 THR A C 1
ATOM 635 O O . THR A 1 79 ? -4.736 -6.489 -7.291 1.00 97.88 79 THR A O 1
ATOM 638 N N . ALA A 1 80 ? -6.962 -6.640 -7.011 1.00 97.19 80 ALA A N 1
ATOM 639 C CA . ALA A 1 80 ? -6.951 -8.055 -6.646 1.00 97.19 80 ALA A CA 1
ATOM 640 C C . ALA A 1 80 ? -6.336 -8.935 -7.751 1.00 97.19 80 ALA A C 1
ATOM 642 O O . ALA A 1 80 ? -5.591 -9.877 -7.466 1.00 97.19 80 ALA A O 1
ATOM 643 N N . ALA A 1 81 ? -6.606 -8.630 -9.026 1.00 97.56 81 ALA A N 1
ATOM 644 C CA . ALA A 1 81 ? -6.007 -9.345 -10.152 1.00 97.56 81 ALA A CA 1
ATOM 645 C C . ALA A 1 81 ? -4.477 -9.192 -10.201 1.00 97.56 81 ALA A C 1
ATOM 647 O O . ALA A 1 81 ? -3.772 -10.190 -10.374 1.00 97.56 81 ALA A O 1
ATOM 648 N N . VAL A 1 82 ? -3.958 -7.977 -9.994 1.00 97.94 82 VAL A N 1
ATOM 649 C CA . VAL A 1 82 ? -2.511 -7.719 -9.976 1.00 97.94 82 VAL A CA 1
ATOM 650 C C . VAL A 1 82 ? -1.839 -8.372 -8.770 1.00 97.94 82 VAL A C 1
ATOM 652 O O . VAL A 1 82 ? -0.778 -8.970 -8.941 1.00 97.94 82 VAL A O 1
ATOM 655 N N . ILE A 1 83 ? -2.454 -8.349 -7.581 1.00 97.94 83 ILE A N 1
ATOM 656 C CA . ILE A 1 83 ? -1.927 -9.052 -6.396 1.00 97.94 83 ILE A CA 1
ATOM 657 C C . ILE A 1 83 ? -1.776 -10.553 -6.685 1.00 97.94 83 ILE A C 1
ATOM 659 O O . ILE A 1 83 ? -0.711 -11.124 -6.434 1.00 97.94 83 ILE A O 1
ATOM 663 N N . ARG A 1 84 ? -2.797 -11.189 -7.282 1.00 96.69 84 ARG A N 1
ATOM 664 C CA . ARG A 1 84 ? -2.728 -12.608 -7.680 1.00 96.69 84 ARG A CA 1
ATOM 665 C C . ARG A 1 84 ? -1.634 -12.867 -8.713 1.00 96.69 84 ARG A C 1
ATOM 667 O O . ARG A 1 84 ? -0.892 -13.840 -8.582 1.00 96.69 84 ARG A O 1
ATOM 674 N N . GLU A 1 85 ? -1.508 -12.007 -9.724 1.00 97.12 85 GLU A N 1
ATOM 675 C CA . GLU A 1 85 ? -0.450 -12.142 -10.727 1.00 97.12 85 GLU A CA 1
ATOM 676 C C . GLU A 1 85 ? 0.938 -12.042 -10.081 1.00 97.12 85 GLU A C 1
ATOM 678 O O . GLU A 1 85 ? 1.799 -12.891 -10.328 1.00 97.12 85 GLU A O 1
ATOM 683 N N . MET A 1 86 ? 1.151 -11.052 -9.212 1.00 97.31 86 MET A N 1
ATOM 684 C CA . MET A 1 86 ? 2.409 -10.879 -8.487 1.00 97.31 86 MET A CA 1
ATOM 685 C C . MET A 1 86 ? 2.719 -12.069 -7.576 1.00 97.31 86 MET A C 1
ATOM 687 O O . MET A 1 86 ? 3.870 -12.499 -7.533 1.00 97.31 86 MET A O 1
ATOM 691 N N . GLY A 1 87 ? 1.710 -12.660 -6.928 1.00 93.44 87 GLY A N 1
ATOM 692 C CA . GLY A 1 87 ? 1.856 -13.859 -6.097 1.00 93.44 87 GLY A CA 1
ATOM 693 C C . GLY A 1 87 ? 2.429 -15.074 -6.840 1.00 93.44 87 GLY A C 1
ATOM 694 O O . GLY A 1 87 ? 3.081 -15.918 -6.227 1.00 93.44 87 GLY A O 1
ATOM 695 N N . SER A 1 88 ? 2.266 -15.135 -8.167 1.00 94.38 88 SER A N 1
ATOM 696 C CA . SER A 1 88 ? 2.846 -16.192 -9.010 1.00 94.38 88 SER A CA 1
ATOM 697 C C . SER A 1 88 ? 4.328 -15.980 -9.356 1.00 94.38 88 SER A C 1
ATOM 699 O O . SER A 1 88 ? 4.979 -16.881 -9.893 1.00 94.38 88 SER A O 1
ATOM 701 N N . LEU A 1 89 ? 4.888 -14.799 -9.069 1.00 95.19 89 LEU A N 1
ATOM 702 C CA . LEU A 1 89 ? 6.275 -14.480 -9.390 1.00 95.19 89 LEU A CA 1
ATOM 703 C C . LEU A 1 89 ? 7.252 -15.090 -8.382 1.00 95.19 89 LEU A C 1
ATOM 705 O O . LEU A 1 89 ? 7.016 -15.159 -7.174 1.00 95.19 89 LEU A O 1
ATOM 709 N N . LYS A 1 90 ? 8.441 -15.447 -8.878 1.00 94.31 90 LYS A N 1
ATOM 710 C CA . LYS A 1 90 ? 9.585 -15.729 -8.011 1.00 94.31 90 LYS A CA 1
ATOM 711 C C . LYS A 1 90 ? 10.110 -14.412 -7.433 1.00 94.31 90 LYS A C 1
ATOM 713 O O . LYS A 1 90 ? 10.867 -13.707 -8.092 1.00 94.31 90 LYS A O 1
ATOM 718 N N . MET A 1 91 ? 9.696 -14.113 -6.209 1.00 95.56 91 MET A N 1
ATOM 719 C CA . MET A 1 91 ? 10.111 -12.936 -5.445 1.00 95.56 91 MET A CA 1
ATOM 720 C C . MET A 1 91 ? 11.143 -13.302 -4.375 1.00 95.56 91 MET A C 1
ATOM 722 O O . MET A 1 91 ? 11.093 -14.413 -3.830 1.00 95.56 91 MET A O 1
ATOM 726 N N . ASN A 1 92 ? 12.053 -12.368 -4.089 1.00 95.69 92 ASN A N 1
ATOM 727 C CA . ASN A 1 92 ? 12.877 -12.411 -2.877 1.00 95.69 92 ASN A CA 1
ATOM 728 C C . ASN A 1 92 ? 12.044 -11.995 -1.646 1.00 95.69 92 ASN A C 1
ATOM 730 O O . ASN A 1 92 ? 10.901 -11.558 -1.793 1.00 95.69 92 ASN A O 1
ATOM 734 N N . ASP A 1 93 ? 12.599 -12.140 -0.445 1.00 94.62 93 ASP A N 1
ATOM 735 C CA . ASP A 1 93 ? 11.846 -11.910 0.795 1.00 94.62 93 ASP A CA 1
ATOM 736 C C . ASP A 1 93 ? 11.378 -10.455 0.934 1.00 94.62 93 ASP A C 1
ATOM 738 O O . ASP A 1 93 ? 10.220 -10.210 1.258 1.00 94.62 93 ASP A O 1
ATOM 742 N N . GLU A 1 94 ? 12.223 -9.488 0.570 1.00 94.56 94 GLU A N 1
ATOM 743 C CA . GLU A 1 94 ? 11.881 -8.059 0.587 1.00 94.56 94 GLU A CA 1
ATOM 744 C C . GLU A 1 94 ? 10.687 -7.741 -0.330 1.00 94.56 94 GLU A C 1
ATOM 746 O O . GLU A 1 94 ? 9.740 -7.065 0.068 1.00 94.56 94 GLU A O 1
ATOM 751 N N . GLN A 1 95 ? 10.685 -8.287 -1.546 1.00 97.00 95 GLN A N 1
ATOM 752 C CA . GLN A 1 95 ? 9.599 -8.136 -2.515 1.00 97.00 95 GLN A CA 1
ATOM 753 C C . GLN A 1 95 ? 8.302 -8.795 -2.035 1.00 97.00 95 GLN A C 1
ATOM 755 O O . GLN A 1 95 ? 7.217 -8.250 -2.245 1.00 97.00 95 GLN A O 1
ATOM 760 N N . ARG A 1 96 ? 8.399 -9.962 -1.385 1.00 96.81 96 ARG A N 1
ATOM 761 C CA . ARG A 1 96 ? 7.233 -10.657 -0.818 1.00 96.81 96 ARG A CA 1
ATOM 762 C C . ARG A 1 96 ? 6.623 -9.867 0.327 1.00 96.81 96 ARG A C 1
ATOM 764 O O . ARG A 1 96 ? 5.408 -9.703 0.343 1.00 96.81 96 ARG A O 1
ATOM 771 N N . ILE A 1 97 ? 7.450 -9.350 1.234 1.00 96.12 97 ILE A N 1
ATOM 772 C CA . ILE A 1 97 ? 7.002 -8.504 2.343 1.00 96.12 97 ILE A CA 1
ATOM 773 C C . ILE A 1 97 ? 6.355 -7.226 1.798 1.00 96.12 97 ILE A C 1
ATOM 775 O O . ILE A 1 97 ? 5.241 -6.897 2.194 1.00 96.12 97 ILE A O 1
ATOM 779 N N . ALA A 1 98 ? 6.986 -6.547 0.836 1.00 96.50 98 ALA A N 1
ATOM 780 C CA . ALA A 1 98 ? 6.434 -5.331 0.236 1.00 96.50 98 ALA A CA 1
ATOM 781 C C . ALA A 1 98 ? 5.064 -5.565 -0.428 1.00 96.50 98 ALA A C 1
ATOM 783 O O . ALA A 1 98 ? 4.152 -4.750 -0.268 1.00 96.50 98 ALA A O 1
ATOM 784 N N . LEU A 1 99 ? 4.897 -6.683 -1.147 1.00 97.81 99 LEU A N 1
ATOM 785 C CA . LEU A 1 99 ? 3.600 -7.081 -1.696 1.00 97.81 99 LEU A CA 1
ATOM 786 C C . LEU A 1 99 ? 2.593 -7.399 -0.585 1.00 97.81 99 LEU A C 1
ATOM 788 O O . LEU A 1 99 ? 1.456 -6.946 -0.666 1.00 97.81 99 LEU A O 1
ATOM 792 N N . ALA A 1 100 ? 2.999 -8.157 0.436 1.00 97.56 100 ALA A N 1
ATOM 793 C CA . ALA A 1 100 ? 2.133 -8.551 1.542 1.00 97.56 100 ALA A CA 1
ATOM 794 C C . ALA A 1 100 ? 1.600 -7.332 2.308 1.00 97.56 100 ALA A C 1
ATOM 796 O O . ALA A 1 100 ? 0.408 -7.270 2.573 1.00 97.56 100 ALA A O 1
ATOM 797 N N . VAL A 1 101 ? 2.426 -6.316 2.572 1.00 96.62 101 VAL A N 1
ATOM 798 C CA . VAL A 1 101 ? 1.962 -5.067 3.203 1.00 96.62 101 VAL A CA 1
ATOM 799 C C . VAL A 1 101 ? 0.893 -4.378 2.348 1.00 96.62 101 VAL A C 1
ATOM 801 O O . VAL A 1 101 ? -0.165 -4.024 2.858 1.00 96.62 101 VAL A O 1
ATOM 804 N N . LYS A 1 102 ? 1.124 -4.234 1.035 1.00 97.44 102 LYS A N 1
ATOM 805 C CA . LYS A 1 102 ? 0.147 -3.612 0.122 1.00 97.44 102 LYS A CA 1
ATOM 806 C C . LYS A 1 102 ? -1.147 -4.420 0.014 1.00 97.44 102 LYS A C 1
ATOM 808 O O . LYS A 1 102 ? -2.227 -3.839 0.020 1.00 97.44 102 LYS A O 1
ATOM 813 N N . ALA A 1 103 ? -1.035 -5.743 -0.065 1.00 98.00 103 ALA A N 1
ATOM 814 C CA . ALA A 1 103 ? -2.179 -6.641 -0.120 1.00 98.00 103 ALA A CA 1
ATOM 815 C C . ALA A 1 103 ? -2.978 -6.622 1.189 1.00 98.00 103 ALA A C 1
ATOM 817 O O . ALA A 1 103 ? -4.200 -6.602 1.145 1.00 98.00 103 ALA A O 1
ATOM 818 N N . PHE A 1 104 ? -2.307 -6.575 2.341 1.00 98.12 104 PHE A N 1
ATOM 819 C CA . PHE A 1 104 ? -2.965 -6.456 3.638 1.00 98.12 104 PHE A CA 1
ATOM 820 C C . PHE A 1 104 ? -3.787 -5.169 3.727 1.00 98.12 104 PHE A C 1
ATOM 822 O O . PHE A 1 104 ? -4.972 -5.238 4.036 1.00 98.12 104 PHE A O 1
ATOM 829 N N . THR A 1 105 ? -3.190 -4.015 3.400 1.00 95.00 105 THR A N 1
ATOM 830 C CA . THR A 1 105 ? -3.913 -2.733 3.388 1.00 95.00 105 THR A CA 1
ATOM 831 C C . THR A 1 105 ? -5.137 -2.795 2.477 1.00 95.00 105 THR A C 1
ATOM 833 O O . THR A 1 105 ? -6.221 -2.419 2.904 1.00 95.00 105 THR A O 1
ATOM 836 N N . PHE A 1 106 ? -4.978 -3.346 1.271 1.00 97.75 106 PHE A N 1
ATOM 837 C CA . PHE A 1 106 ? -6.077 -3.528 0.327 1.00 97.75 106 PHE A CA 1
ATOM 838 C C . PHE A 1 106 ? -7.210 -4.396 0.889 1.00 97.75 106 PHE A C 1
ATOM 840 O O . PHE A 1 106 ? -8.367 -3.995 0.850 1.00 97.75 106 PHE A O 1
ATOM 847 N N . TYR A 1 107 ? -6.896 -5.574 1.434 1.00 98.19 107 TYR A N 1
ATOM 848 C CA . TYR A 1 107 ? -7.921 -6.480 1.957 1.00 98.19 107 TYR A CA 1
ATOM 849 C C . TYR A 1 107 ? -8.622 -5.925 3.199 1.00 98.19 107 TYR A C 1
ATOM 851 O O . TYR A 1 107 ? -9.804 -6.192 3.386 1.00 98.19 107 TYR A O 1
ATOM 859 N N . VAL A 1 108 ? -7.931 -5.131 4.024 1.00 96.88 108 VAL A N 1
ATOM 860 C CA . VAL A 1 108 ? -8.571 -4.394 5.124 1.00 96.88 108 VAL A CA 1
ATOM 861 C C . VAL A 1 108 ? -9.556 -3.356 4.587 1.00 96.88 108 VAL A C 1
ATOM 863 O O . VAL A 1 108 ? -10.665 -3.266 5.101 1.00 96.88 108 VAL A O 1
ATOM 866 N N . GLU A 1 109 ? -9.169 -2.598 3.561 1.00 94.19 109 GLU A N 1
ATOM 867 C CA . GLU A 1 109 ? -9.995 -1.540 2.964 1.00 94.19 109 GLU A CA 1
ATOM 868 C C . GLU A 1 109 ? -11.288 -2.078 2.343 1.00 94.19 109 GLU A C 1
ATOM 870 O O . GLU A 1 109 ? -12.349 -1.490 2.535 1.00 94.19 109 GLU A O 1
ATOM 875 N N . ILE A 1 110 ? -11.225 -3.230 1.670 1.00 95.94 110 ILE A N 1
ATOM 876 C CA . ILE A 1 110 ? -12.411 -3.881 1.091 1.00 95.94 110 ILE A CA 1
ATOM 877 C C . ILE A 1 110 ? -13.136 -4.830 2.063 1.00 95.94 110 ILE A C 1
ATOM 879 O O . ILE A 1 110 ? -14.002 -5.593 1.638 1.00 95.94 110 ILE A O 1
ATOM 883 N N . GLU A 1 111 ? -12.758 -4.820 3.345 1.00 96.00 111 GLU A N 1
ATOM 884 C CA . GLU A 1 111 ? -13.306 -5.677 4.406 1.00 96.00 111 GLU A CA 1
ATOM 885 C C . GLU A 1 111 ? -13.238 -7.197 4.114 1.00 96.00 111 GLU A C 1
ATOM 887 O O . GLU A 1 111 ? -14.022 -7.995 4.636 1.00 96.00 111 GLU A O 1
ATOM 892 N N . ASP A 1 112 ? -12.264 -7.639 3.312 1.00 97.38 112 ASP A N 1
ATOM 893 C CA . ASP A 1 112 ? -12.016 -9.055 3.021 1.00 97.38 112 ASP A CA 1
ATOM 894 C C . ASP A 1 112 ? -11.213 -9.705 4.156 1.00 97.38 112 ASP A C 1
ATOM 896 O O . ASP A 1 112 ? -9.991 -9.882 4.101 1.00 97.38 112 ASP A O 1
ATOM 900 N N . GLU A 1 113 ? -11.930 -10.054 5.225 1.00 96.69 113 GLU A N 1
ATOM 901 C CA . GLU A 1 113 ? -11.338 -10.587 6.451 1.00 96.69 113 GLU A CA 1
ATOM 902 C C . GLU A 1 113 ? -10.512 -11.861 6.220 1.00 96.69 113 GLU A C 1
ATOM 904 O O . GLU A 1 113 ? -9.460 -12.042 6.840 1.00 96.69 113 GLU A O 1
ATOM 909 N N . LEU A 1 114 ? -10.971 -12.746 5.329 1.00 97.00 114 LEU A N 1
ATOM 910 C CA . LEU A 1 114 ? -10.313 -14.026 5.086 1.00 97.00 114 LEU A CA 1
ATOM 911 C C . LEU A 1 114 ? -8.899 -13.806 4.547 1.00 97.00 114 LEU A C 1
ATOM 913 O O . LEU A 1 114 ? -7.938 -14.304 5.139 1.00 97.00 114 LEU A O 1
ATOM 917 N N . HIS A 1 115 ? -8.770 -13.031 3.469 1.00 97.56 115 HIS A N 1
ATOM 918 C CA . HIS A 1 115 ? -7.470 -12.771 2.859 1.00 97.56 115 HIS A CA 1
ATOM 919 C C . HIS A 1 115 ? -6.621 -11.818 3.708 1.00 97.56 115 HIS A C 1
ATOM 921 O O . HIS A 1 115 ? -5.410 -12.020 3.816 1.00 97.56 115 HIS A O 1
ATOM 927 N N . ALA A 1 116 ? -7.226 -10.834 4.384 1.00 98.19 116 ALA A N 1
ATOM 928 C CA . ALA A 1 116 ? -6.502 -9.972 5.317 1.00 98.19 116 ALA A CA 1
ATOM 929 C C . ALA A 1 116 ? -5.836 -10.787 6.438 1.00 98.19 116 ALA A C 1
ATOM 931 O O . ALA A 1 116 ? -4.671 -10.549 6.763 1.00 98.19 116 ALA A O 1
ATOM 932 N N . ARG A 1 117 ? -6.537 -11.788 6.991 1.00 98.19 117 ARG A N 1
ATOM 933 C CA . ARG A 1 117 ? -5.995 -12.681 8.024 1.00 98.19 117 ARG A CA 1
ATOM 934 C C . ARG A 1 117 ? -4.833 -13.524 7.505 1.00 98.19 117 ARG A C 1
ATOM 936 O O . ARG A 1 117 ? -3.808 -13.599 8.174 1.00 98.19 117 ARG A O 1
ATOM 943 N N . GLU A 1 118 ? -4.974 -14.136 6.331 1.00 97.50 118 GLU A N 1
ATOM 944 C CA . GLU A 1 118 ? -3.913 -14.958 5.730 1.00 97.50 118 GLU A CA 1
ATOM 945 C C . GLU A 1 118 ? -2.633 -14.148 5.480 1.00 97.50 118 GLU A C 1
ATOM 947 O O . GLU A 1 118 ? -1.526 -14.596 5.791 1.00 97.50 118 GLU A O 1
ATOM 952 N N . VAL A 1 119 ? -2.776 -12.926 4.958 1.00 97.69 119 VAL A N 1
ATOM 953 C CA . VAL A 1 119 ? -1.634 -12.037 4.717 1.00 97.69 119 VAL A CA 1
ATOM 954 C C . VAL A 1 119 ? -1.022 -11.550 6.034 1.00 97.69 119 VAL A C 1
ATOM 956 O O . VAL A 1 119 ? 0.203 -11.469 6.143 1.00 97.69 119 VAL A O 1
ATOM 959 N N . LEU A 1 120 ? -1.840 -11.272 7.051 1.00 98.00 120 LEU A N 1
ATOM 960 C CA . LEU A 1 120 ? -1.358 -10.886 8.376 1.00 98.00 120 LEU A CA 1
ATOM 961 C C . LEU A 1 120 ? -0.537 -11.999 9.036 1.00 98.00 120 LEU A C 1
ATOM 963 O O . LEU A 1 120 ? 0.555 -11.726 9.525 1.00 98.00 120 LEU A O 1
ATOM 967 N N . GLU A 1 121 ? -1.015 -13.245 9.009 1.00 97.50 121 GLU A N 1
ATOM 968 C CA . GLU A 1 121 ? -0.278 -14.401 9.542 1.00 97.50 121 GLU A CA 1
ATOM 969 C C . GLU A 1 121 ? 1.096 -14.545 8.864 1.00 97.50 121 GLU A C 1
ATOM 971 O O . GLU A 1 121 ? 2.106 -14.807 9.523 1.00 97.50 121 GLU A O 1
ATOM 976 N N . TYR A 1 122 ? 1.167 -14.297 7.552 1.00 96.50 122 TYR A N 1
ATOM 977 C CA . TYR A 1 122 ? 2.440 -14.256 6.834 1.00 96.50 122 TYR A CA 1
ATOM 978 C C . TYR A 1 122 ? 3.353 -13.116 7.315 1.00 96.50 122 TYR A C 1
ATOM 980 O O . TYR A 1 122 ? 4.542 -13.351 7.547 1.00 96.50 122 TYR A O 1
ATOM 988 N N . LEU A 1 123 ? 2.822 -11.898 7.476 1.00 96.69 123 LEU A N 1
ATOM 989 C CA . LEU A 1 123 ? 3.585 -10.736 7.950 1.00 96.69 123 LEU A CA 1
ATOM 990 C C . LEU A 1 123 ? 4.093 -10.918 9.384 1.00 96.69 123 LEU A C 1
ATOM 992 O O . LEU A 1 123 ? 5.204 -10.501 9.682 1.00 96.69 123 LEU A O 1
ATOM 996 N N . GLU A 1 124 ? 3.337 -11.574 10.258 1.00 96.12 124 GLU A N 1
ATOM 997 C CA . GLU A 1 124 ? 3.780 -11.872 11.625 1.00 96.12 124 GLU A CA 1
ATOM 998 C C . GLU A 1 124 ? 4.880 -12.931 11.678 1.00 96.12 124 GLU A C 1
ATOM 1000 O O . GLU A 1 124 ? 5.756 -12.869 12.537 1.00 96.12 124 GLU A O 1
ATOM 1005 N N . ALA A 1 125 ? 4.851 -13.896 10.759 1.00 95.88 125 ALA A N 1
ATOM 1006 C CA . ALA A 1 125 ? 5.853 -14.952 10.699 1.00 95.88 125 ALA A CA 1
ATOM 1007 C C . ALA A 1 125 ? 7.164 -14.514 10.020 1.00 95.88 125 ALA A C 1
ATOM 1009 O O . ALA A 1 125 ? 8.206 -15.114 10.280 1.00 95.88 125 ALA A O 1
ATOM 1010 N N . ASN A 1 126 ? 7.118 -13.513 9.131 1.00 94.31 126 ASN A N 1
ATOM 1011 C CA . ASN A 1 126 ? 8.241 -13.167 8.246 1.00 94.31 126 ASN A CA 1
ATOM 1012 C C . ASN A 1 126 ? 8.671 -11.691 8.299 1.00 94.31 126 ASN A C 1
ATOM 1014 O O . ASN A 1 126 ? 9.761 -11.365 7.833 1.00 94.31 126 ASN A O 1
ATOM 1018 N N . GLY A 1 127 ? 7.823 -10.794 8.799 1.00 89.38 127 GLY A N 1
ATOM 1019 C CA . GLY A 1 127 ? 8.111 -9.368 8.931 1.00 89.38 127 GLY A CA 1
ATOM 1020 C C . GLY A 1 127 ? 8.852 -9.026 10.223 1.00 89.38 127 GLY A C 1
ATOM 1021 O O . GLY A 1 127 ? 9.079 -9.877 11.083 1.00 89.38 127 GLY A O 1
ATOM 1022 N N . ASP A 1 128 ? 9.229 -7.756 10.375 1.00 92.94 128 ASP A N 1
ATOM 1023 C CA . ASP A 1 128 ? 9.739 -7.269 11.653 1.00 92.94 128 ASP A CA 1
ATOM 1024 C C . ASP A 1 128 ? 8.613 -7.115 12.690 1.00 92.94 128 ASP A C 1
ATOM 1026 O O . ASP A 1 128 ? 7.445 -6.896 12.358 1.00 92.94 128 ASP A O 1
ATOM 1030 N N . GLU A 1 129 ? 8.976 -7.209 13.970 1.00 91.56 129 GLU A N 1
ATOM 1031 C CA . GLU A 1 129 ? 8.021 -7.206 15.083 1.00 91.56 129 GLU A CA 1
ATOM 1032 C C . GLU A 1 129 ? 7.184 -5.916 15.154 1.00 91.56 129 GLU A C 1
ATOM 1034 O O . GLU A 1 129 ? 6.007 -5.960 15.520 1.00 91.56 129 GLU A O 1
ATOM 1039 N N . SER A 1 130 ? 7.766 -4.767 14.800 1.00 91.25 130 SER A N 1
ATOM 1040 C CA . SER A 1 130 ? 7.071 -3.476 14.853 1.00 91.25 130 SER A CA 1
ATOM 1041 C C . SER A 1 130 ? 5.988 -3.405 13.779 1.00 91.25 130 SER A C 1
ATOM 1043 O O . SER A 1 130 ? 4.824 -3.118 14.073 1.00 91.25 130 SER A O 1
ATOM 1045 N N . MET A 1 131 ? 6.346 -3.760 12.544 1.00 91.56 131 MET A N 1
ATOM 1046 C CA . MET A 1 131 ? 5.410 -3.862 11.429 1.00 91.56 131 MET A CA 1
ATOM 1047 C C . MET A 1 131 ? 4.311 -4.891 11.714 1.00 91.56 131 MET A C 1
ATOM 1049 O O . MET A 1 131 ? 3.135 -4.603 11.490 1.00 91.56 131 MET A O 1
ATOM 1053 N N . ALA A 1 132 ? 4.660 -6.069 12.231 1.00 92.75 132 ALA A N 1
ATOM 1054 C CA . ALA A 1 132 ? 3.693 -7.102 12.592 1.00 92.75 132 ALA A CA 1
ATOM 1055 C C . ALA A 1 132 ? 2.658 -6.581 13.606 1.00 92.75 132 ALA A C 1
ATOM 1057 O O . ALA A 1 132 ? 1.452 -6.699 13.380 1.00 92.75 132 ALA A O 1
ATOM 1058 N N . LYS A 1 133 ? 3.111 -5.905 14.672 1.00 93.81 133 LYS A N 1
ATOM 1059 C CA . LYS A 1 133 ? 2.227 -5.278 15.670 1.00 93.81 133 LYS A CA 1
ATOM 1060 C C . LYS A 1 133 ? 1.329 -4.199 15.066 1.00 93.81 133 LYS A C 1
ATOM 1062 O O . LYS A 1 133 ? 0.144 -4.149 15.395 1.00 93.81 133 LYS A O 1
ATOM 1067 N N . ALA A 1 134 ? 1.863 -3.356 14.183 1.00 92.50 134 ALA A N 1
ATOM 1068 C CA . ALA A 1 134 ? 1.089 -2.304 13.525 1.00 92.50 134 ALA A CA 1
ATOM 1069 C C . ALA A 1 134 ? -0.017 -2.876 12.614 1.00 92.50 134 ALA A C 1
ATOM 1071 O O . ALA A 1 134 ? -1.164 -2.419 12.664 1.00 92.50 134 ALA A O 1
ATOM 1072 N N . ASN A 1 135 ? 0.293 -3.914 11.830 1.00 95.38 135 ASN A N 1
ATOM 1073 C CA . ASN A 1 135 ? -0.694 -4.582 10.978 1.00 95.38 135 ASN A CA 1
ATOM 1074 C C . ASN A 1 135 ? -1.731 -5.347 11.814 1.00 95.38 135 ASN A C 1
ATOM 1076 O O . ASN A 1 135 ? -2.924 -5.232 11.544 1.00 95.38 135 ASN A O 1
ATOM 1080 N N . ARG A 1 136 ? -1.320 -6.032 12.892 1.00 97.06 136 ARG A N 1
ATOM 1081 C CA . ARG A 1 136 ? -2.250 -6.683 13.832 1.00 97.06 136 ARG A CA 1
ATOM 1082 C C . ARG A 1 136 ? -3.232 -5.685 14.439 1.00 97.06 136 ARG A C 1
ATOM 1084 O O . ARG A 1 136 ? -4.434 -5.923 14.402 1.00 97.06 136 ARG A O 1
ATOM 1091 N N . ARG A 1 137 ? -2.740 -4.540 14.922 1.00 96.19 137 ARG A N 1
ATOM 1092 C CA . ARG A 1 137 ? -3.592 -3.461 15.446 1.00 96.19 137 ARG A CA 1
ATOM 1093 C C . ARG A 1 137 ? -4.602 -2.988 14.402 1.00 96.19 137 ARG A C 1
ATOM 1095 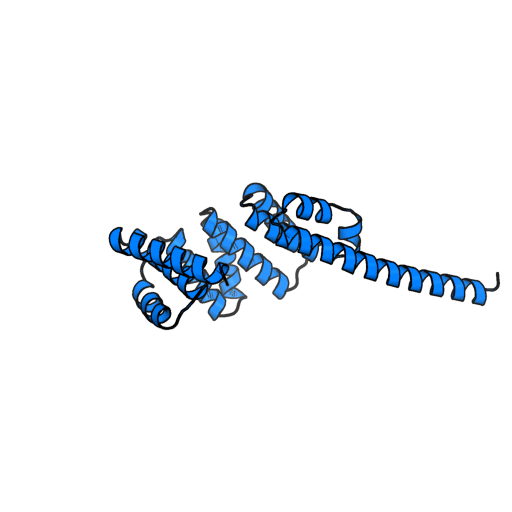O O . ARG A 1 137 ? -5.775 -2.832 14.719 1.00 96.19 137 ARG A O 1
ATOM 1102 N N . THR A 1 138 ? -4.151 -2.778 13.168 1.00 96.25 138 THR A N 1
ATOM 1103 C CA . THR A 1 138 ? -5.023 -2.360 12.061 1.00 96.25 138 THR A CA 1
ATOM 1104 C C . THR A 1 138 ? -6.121 -3.394 11.811 1.00 96.25 138 THR A C 1
ATOM 1106 O O . THR A 1 138 ? -7.295 -3.041 11.774 1.00 96.25 138 THR A O 1
ATOM 1109 N N . TYR A 1 139 ? -5.762 -4.677 11.735 1.00 97.88 139 TYR A N 1
ATOM 1110 C CA . TYR A 1 139 ? -6.716 -5.776 11.575 1.00 97.88 139 TYR A CA 1
ATOM 1111 C C . TYR A 1 139 ? -7.743 -5.817 12.713 1.00 97.88 139 TYR A C 1
ATOM 1113 O O . TYR A 1 139 ? -8.948 -5.880 12.468 1.00 97.88 139 TYR A O 1
ATOM 1121 N N . ASP A 1 140 ? -7.279 -5.730 13.959 1.00 97.94 140 ASP A N 1
ATOM 1122 C CA . ASP A 1 140 ? -8.150 -5.816 15.126 1.00 97.94 140 ASP A CA 1
ATOM 1123 C C . ASP A 1 140 ? -9.135 -4.636 15.180 1.00 97.94 140 ASP A C 1
ATOM 1125 O O . ASP A 1 140 ? -10.308 -4.824 15.501 1.00 97.94 140 ASP A O 1
ATOM 1129 N N . ILE A 1 141 ? -8.690 -3.422 14.840 1.00 97.56 141 ILE A N 1
ATOM 1130 C CA . ILE A 1 141 ? -9.540 -2.222 14.842 1.00 97.56 141 ILE A CA 1
ATOM 1131 C C . ILE A 1 141 ? -10.570 -2.263 13.708 1.00 97.56 141 ILE A C 1
ATOM 1133 O O . ILE A 1 141 ? -11.759 -2.087 13.970 1.00 97.56 141 ILE A O 1
ATOM 1137 N N . PHE A 1 142 ? -10.125 -2.473 12.467 1.00 96.62 142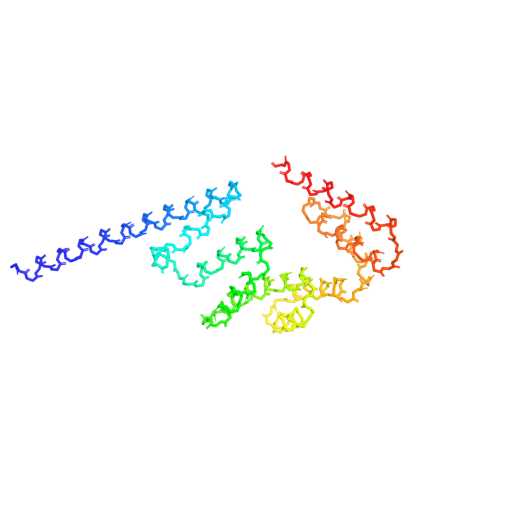 PHE A N 1
ATOM 1138 C CA . PHE A 1 142 ? -10.974 -2.305 11.284 1.00 96.62 142 PHE A CA 1
ATOM 1139 C C . PHE A 1 142 ? -11.859 -3.521 11.010 1.00 96.62 142 PHE A C 1
ATOM 1141 O O . PHE A 1 142 ? -13.013 -3.352 10.639 1.00 96.62 142 PHE A O 1
ATOM 1148 N N . LEU A 1 143 ? -11.352 -4.740 11.220 1.00 96.88 143 LEU A N 1
ATOM 1149 C CA . LEU A 1 143 ? -12.067 -5.966 10.845 1.00 96.88 143 LEU A CA 1
ATOM 1150 C C . LEU A 1 143 ? -12.668 -6.701 12.044 1.00 96.88 143 LEU A C 1
ATOM 1152 O O . LEU A 1 143 ? -13.655 -7.418 11.900 1.00 96.88 143 LEU A O 1
ATOM 1156 N N . LYS A 1 144 ? -12.097 -6.537 13.244 1.00 97.50 144 LYS A N 1
ATOM 1157 C CA . LYS A 1 144 ? -12.605 -7.183 14.470 1.00 97.50 144 LYS A CA 1
ATOM 1158 C C . LYS A 1 144 ? -13.388 -6.265 15.392 1.00 97.50 144 LYS A C 1
ATOM 1160 O O . LYS A 1 144 ? -13.861 -6.726 16.429 1.00 97.50 144 LYS A O 1
ATOM 1165 N N . GLY A 1 145 ? -13.551 -4.995 15.028 1.00 96.69 145 GLY A N 1
ATOM 1166 C CA . GLY A 1 145 ? -14.297 -4.041 15.842 1.00 96.69 145 GLY A CA 1
ATOM 1167 C C . GLY A 1 145 ? -13.633 -3.772 17.197 1.00 96.69 145 GLY A C 1
ATOM 1168 O O . GLY A 1 145 ? -14.310 -3.447 18.172 1.00 96.69 145 GLY A O 1
ATOM 1169 N N . SER A 1 146 ? -12.314 -3.956 17.308 1.00 97.62 146 SER A N 1
ATOM 1170 C CA . SER A 1 146 ? -11.595 -3.724 18.558 1.00 97.62 146 SER A CA 1
ATOM 1171 C C . SER A 1 146 ? -11.548 -2.236 18.892 1.00 97.62 146 SER A C 1
ATOM 1173 O O . SER A 1 146 ? -11.461 -1.368 18.022 1.00 97.62 146 SER A O 1
ATOM 1175 N N . HIS A 1 147 ? -11.564 -1.950 20.189 1.00 97.75 147 HIS A N 1
ATOM 1176 C CA . HIS A 1 147 ? -11.343 -0.626 20.765 1.00 97.75 147 HIS A CA 1
ATOM 1177 C C . HIS A 1 147 ? -10.304 -0.683 21.903 1.00 97.75 147 HIS A C 1
ATOM 1179 O O . HIS A 1 147 ? -10.299 0.150 22.813 1.00 97.75 147 HIS A O 1
ATOM 1185 N N . ALA A 1 148 ? -9.461 -1.722 21.910 1.00 97.75 148 ALA A N 1
ATOM 1186 C CA . ALA A 1 148 ? -8.523 -2.007 22.996 1.00 97.75 148 ALA A CA 1
ATOM 1187 C C . ALA A 1 148 ? -7.295 -1.077 23.016 1.00 97.75 148 ALA A C 1
ATOM 1189 O O . ALA A 1 148 ? -6.610 -1.002 24.035 1.00 97.75 148 ALA A O 1
ATOM 1190 N N . TYR A 1 149 ? -7.027 -0.352 21.926 1.00 97.38 149 TYR A N 1
ATOM 1191 C CA . TYR A 1 149 ? -5.811 0.447 21.749 1.00 97.38 149 TYR A CA 1
ATOM 1192 C C . TYR A 1 149 ? -6.011 1.938 22.031 1.00 97.38 149 TYR A C 1
ATOM 1194 O O . TYR A 1 149 ? -5.056 2.698 21.905 1.00 97.38 149 TYR A O 1
ATOM 1202 N N . ILE A 1 150 ? -7.214 2.375 22.426 1.00 97.62 150 ILE A N 1
ATOM 1203 C CA . ILE A 1 150 ? -7.535 3.799 22.632 1.00 97.62 150 ILE A CA 1
ATOM 1204 C C . ILE A 1 150 ? -6.508 4.481 23.546 1.00 97.62 150 ILE A C 1
ATOM 1206 O O . ILE A 1 150 ? -5.901 5.463 23.139 1.00 97.62 150 ILE A O 1
ATOM 1210 N N . ASN A 1 151 ? -6.254 3.932 24.738 1.00 96.50 151 ASN A N 1
ATOM 1211 C CA . ASN A 1 151 ? -5.350 4.562 25.710 1.00 96.50 151 ASN A CA 1
ATOM 1212 C C . ASN A 1 151 ? -3.912 4.686 25.181 1.00 96.50 151 ASN A C 1
ATOM 1214 O O . ASN A 1 151 ? -3.263 5.710 25.373 1.00 96.50 151 ASN A O 1
ATOM 1218 N N . GLU A 1 152 ? -3.413 3.636 24.521 1.00 95.06 152 GLU A N 1
ATOM 1219 C CA . GLU A 1 152 ? -2.070 3.633 23.935 1.00 95.06 152 GLU A CA 1
ATOM 1220 C C . GLU A 1 152 ? -1.962 4.694 22.831 1.00 95.06 152 GLU A C 1
ATOM 1222 O O . GLU A 1 152 ? -1.012 5.474 22.799 1.00 95.06 152 GLU A O 1
ATOM 1227 N N . MET A 1 153 ? -2.962 4.759 21.951 1.00 95.06 153 MET A N 1
ATOM 1228 C CA . MET A 1 153 ? -2.957 5.668 20.808 1.00 95.06 153 MET A CA 1
ATOM 1229 C C . MET A 1 153 ? -3.194 7.123 21.209 1.00 95.06 153 MET A C 1
ATOM 1231 O O . MET A 1 153 ? -2.571 8.006 20.632 1.00 95.06 153 MET A O 1
ATOM 1235 N N . GLU A 1 154 ? -4.030 7.393 22.213 1.00 95.81 154 GLU A N 1
ATOM 1236 C CA . GLU A 1 154 ? -4.178 8.739 22.781 1.00 95.81 154 GLU A CA 1
ATOM 1237 C C . GLU A 1 154 ? -2.879 9.225 23.426 1.00 95.81 154 GLU A C 1
ATOM 1239 O O . GLU A 1 154 ? -2.540 10.400 23.289 1.00 95.81 154 GLU A O 1
ATOM 1244 N N . SER A 1 155 ? -2.129 8.327 24.076 1.00 95.69 155 SER A N 1
ATOM 1245 C CA . SER A 1 155 ? -0.807 8.658 24.607 1.00 95.69 155 SER A CA 1
ATOM 1246 C C . SER A 1 155 ? 0.200 8.943 23.495 1.00 95.69 155 SER A C 1
ATOM 1248 O O . SER A 1 155 ? 0.984 9.870 23.635 1.00 95.69 155 SER A O 1
ATOM 1250 N N . ALA A 1 156 ? 0.193 8.180 22.399 1.00 93.56 156 ALA A N 1
ATOM 1251 C CA . ALA A 1 156 ? 1.074 8.439 21.256 1.00 93.56 156 ALA A CA 1
ATOM 1252 C C . ALA A 1 156 ? 0.707 9.740 20.516 1.00 93.56 156 ALA A C 1
ATOM 1254 O O . ALA A 1 156 ? 1.567 10.420 19.961 1.00 93.56 156 ALA A O 1
ATOM 1255 N N . LEU A 1 157 ? -0.574 10.117 20.536 1.00 94.25 157 LEU A N 1
ATOM 1256 C CA . LEU A 1 157 ? -1.086 11.299 19.849 1.00 94.25 157 LEU A CA 1
ATOM 1257 C C . LEU A 1 157 ? -0.568 12.624 20.432 1.00 94.25 157 LEU A C 1
ATOM 1259 O O . LEU A 1 157 ? -0.638 13.639 19.741 1.00 94.25 157 LEU A O 1
ATOM 1263 N N . SER A 1 158 ? -0.071 12.658 21.676 1.00 89.69 158 SER A N 1
ATOM 1264 C CA . SER A 1 158 ? 0.478 13.893 22.263 1.00 89.69 158 SER A CA 1
ATOM 1265 C C . SER A 1 158 ? 1.740 14.379 21.558 1.00 89.69 158 SER A C 1
ATOM 1267 O O . SER A 1 158 ? 1.992 15.583 21.533 1.00 89.69 158 SER A O 1
ATOM 1269 N N . ASP A 1 159 ? 2.498 13.445 20.983 1.00 92.44 159 ASP A N 1
ATOM 1270 C CA . ASP A 1 159 ? 3.808 13.703 20.385 1.00 92.44 159 ASP A CA 1
ATOM 1271 C C . ASP A 1 159 ? 3.756 13.666 18.846 1.00 92.44 159 ASP A C 1
ATOM 1273 O O . ASP A 1 159 ? 4.702 14.084 18.175 1.00 92.44 159 ASP A O 1
ATOM 1277 N N . ALA A 1 160 ? 2.644 13.192 18.276 1.00 92.69 160 ALA A N 1
ATOM 1278 C CA . ALA A 1 160 ? 2.441 13.077 16.839 1.00 92.69 160 ALA A CA 1
ATOM 1279 C C . ALA A 1 160 ? 2.058 14.418 16.192 1.00 92.69 160 ALA A C 1
ATOM 1281 O O . ALA A 1 160 ? 1.348 15.241 16.772 1.00 92.69 160 ALA A O 1
ATOM 1282 N N . SER A 1 161 ? 2.480 14.622 14.941 1.00 90.19 161 SER A N 1
ATOM 1283 C CA . SER A 1 161 ? 2.083 15.787 14.140 1.00 90.19 161 SER A CA 1
ATOM 1284 C C . SER A 1 161 ? 1.969 15.449 12.652 1.00 90.19 161 SER A C 1
ATOM 1286 O O . SER A 1 161 ? 2.546 14.474 12.167 1.00 90.19 161 SER A O 1
ATOM 1288 N N . GLY A 1 162 ? 1.210 16.258 11.910 1.00 91.44 162 GLY A N 1
ATOM 1289 C CA . GLY A 1 162 ? 1.046 16.094 10.464 1.00 91.44 162 GLY A CA 1
ATOM 1290 C C . GLY A 1 162 ? 0.356 14.776 10.098 1.00 91.44 162 GLY A C 1
ATOM 1291 O O . GLY A 1 162 ? -0.695 14.451 10.645 1.00 91.44 162 GLY A O 1
ATOM 1292 N N . VAL A 1 163 ? 0.943 14.012 9.172 1.00 91.44 163 VAL A N 1
ATOM 1293 C CA . VAL A 1 163 ? 0.348 12.759 8.668 1.00 91.44 163 VAL A CA 1
ATOM 1294 C C . VAL A 1 163 ? 0.232 11.695 9.762 1.00 91.44 163 VAL A C 1
ATOM 1296 O O . VAL A 1 163 ? -0.761 10.976 9.809 1.00 91.44 163 VAL A O 1
ATOM 1299 N N . GLU A 1 164 ? 1.206 11.606 10.669 1.00 92.06 164 GLU A N 1
ATOM 1300 C CA . GLU A 1 164 ? 1.161 10.637 11.770 1.00 92.06 164 GLU A CA 1
ATOM 1301 C C . GLU A 1 164 ? -0.015 10.920 12.714 1.00 92.06 164 GLU A C 1
ATOM 1303 O O . GLU A 1 164 ? -0.765 10.013 13.073 1.00 92.06 164 GLU A O 1
ATOM 1308 N N . GLU A 1 165 ? -0.232 12.195 13.046 1.00 95.06 165 GLU A N 1
ATOM 1309 C CA . GLU A 1 165 ? -1.379 12.625 13.846 1.00 95.06 165 GLU A CA 1
ATOM 1310 C C . GLU A 1 165 ? -2.704 12.298 13.147 1.00 95.06 165 GLU A C 1
ATOM 1312 O O . GLU A 1 165 ? -3.624 11.789 13.790 1.00 95.06 165 GLU A O 1
ATOM 1317 N N . ALA A 1 166 ? -2.791 12.544 11.835 1.00 95.44 166 ALA A N 1
ATOM 1318 C CA . ALA A 1 166 ? -3.985 12.246 11.051 1.00 95.44 166 ALA A CA 1
ATOM 1319 C C . ALA A 1 166 ? -4.329 10.747 11.080 1.00 95.44 166 ALA A C 1
ATOM 1321 O O . ALA A 1 166 ? -5.473 10.382 11.361 1.00 95.44 166 ALA A O 1
ATOM 1322 N N . LEU A 1 167 ? -3.333 9.878 10.880 1.00 92.62 167 LEU A N 1
ATOM 1323 C CA . LEU A 1 167 ? -3.508 8.423 10.917 1.00 92.62 167 LEU A CA 1
ATOM 1324 C C . LEU A 1 167 ? -3.934 7.926 12.308 1.00 92.62 167 LEU A C 1
ATOM 1326 O O . LEU A 1 167 ? -4.878 7.139 12.419 1.00 92.62 167 LEU A O 1
ATOM 1330 N N . LEU A 1 168 ? -3.284 8.406 13.376 1.00 95.44 168 LEU A N 1
ATOM 1331 C CA . LEU A 1 168 ? -3.661 8.060 14.752 1.00 95.44 168 LEU A CA 1
ATOM 1332 C C . LEU A 1 168 ? -5.095 8.503 15.068 1.00 95.44 168 LEU A C 1
ATOM 1334 O O . LEU A 1 168 ? -5.864 7.731 15.644 1.00 95.44 168 LEU A O 1
ATOM 1338 N N . CYS A 1 169 ? -5.472 9.719 14.663 1.00 97.31 169 CYS A N 1
ATOM 1339 C CA . CYS A 1 169 ? -6.829 10.229 14.835 1.00 97.31 169 CYS A CA 1
ATOM 1340 C C . CYS A 1 169 ? -7.853 9.382 14.075 1.00 97.31 169 CYS A C 1
ATOM 1342 O O . CYS A 1 169 ? -8.891 9.042 14.638 1.00 97.31 169 CYS A O 1
ATOM 1344 N N . GLN A 1 170 ? -7.565 8.973 12.839 1.00 95.81 170 GLN A N 1
ATOM 1345 C CA . GLN A 1 170 ? -8.478 8.131 12.065 1.00 95.81 170 GLN A CA 1
ATOM 1346 C C . GLN A 1 170 ? -8.702 6.763 12.727 1.00 95.81 170 GLN A C 1
ATOM 1348 O O . GLN A 1 170 ? -9.841 6.311 12.852 1.00 95.81 170 GLN A O 1
ATOM 1353 N N . MET A 1 171 ? -7.641 6.130 13.233 1.00 96.31 171 MET A N 1
ATOM 1354 C CA . MET A 1 171 ? -7.763 4.875 13.980 1.00 96.31 171 MET A CA 1
ATOM 1355 C C . MET A 1 171 ? -8.525 5.054 15.303 1.00 96.31 171 MET A C 1
ATOM 1357 O O . MET A 1 171 ? -9.346 4.208 15.656 1.00 96.31 171 MET A O 1
ATOM 1361 N N . LEU A 1 172 ? -8.301 6.151 16.037 1.00 98.00 172 LEU A N 1
ATOM 1362 C CA . LEU A 1 172 ? -9.066 6.474 17.249 1.00 98.00 172 LEU A CA 1
ATOM 1363 C C . LEU A 1 172 ? -10.547 6.691 16.942 1.00 98.00 172 LEU A C 1
ATOM 1365 O O . LEU A 1 172 ? -11.398 6.162 17.656 1.00 98.00 172 LEU A O 1
ATOM 1369 N N . ALA A 1 173 ? -10.863 7.402 15.861 1.00 98.19 173 ALA A N 1
ATOM 1370 C CA . ALA A 1 173 ? -12.232 7.603 15.413 1.00 98.19 173 ALA A CA 1
ATOM 1371 C C . ALA A 1 173 ? -12.971 6.277 15.194 1.00 98.19 173 ALA A C 1
ATOM 1373 O O . ALA A 1 173 ? -14.106 6.135 15.651 1.00 98.19 173 ALA A O 1
ATOM 1374 N N . ILE A 1 174 ? -12.329 5.301 14.550 1.00 97.75 174 ILE A N 1
ATOM 1375 C CA . ILE A 1 174 ? -12.914 3.975 14.312 1.00 97.75 174 ILE A CA 1
ATOM 1376 C C . ILE A 1 174 ? -13.060 3.199 15.622 1.00 97.75 174 ILE A C 1
ATOM 1378 O O . ILE A 1 174 ? -14.119 2.640 15.882 1.00 97.75 174 ILE A O 1
ATOM 1382 N N . GLN A 1 175 ? -12.063 3.232 16.509 1.00 98.44 175 GLN A N 1
ATOM 1383 C CA . GLN A 1 175 ? -12.168 2.572 17.815 1.00 98.44 175 GLN A CA 1
ATOM 1384 C C . GLN A 1 175 ? -13.292 3.143 18.690 1.00 98.44 175 GLN A C 1
ATOM 1386 O O . GLN A 1 175 ? -14.002 2.390 19.357 1.00 98.44 175 GLN A O 1
ATOM 1391 N N . TYR A 1 176 ? -13.480 4.464 18.697 1.00 98.44 176 TYR A N 1
ATOM 1392 C CA . TYR A 1 176 ? -14.602 5.085 19.400 1.00 98.44 176 TYR A CA 1
ATOM 1393 C C . TYR A 1 176 ? -15.946 4.744 18.744 1.00 98.44 176 TYR A C 1
ATOM 1395 O O . TYR A 1 176 ? -16.924 4.520 19.458 1.00 98.44 176 TYR A O 1
ATOM 1403 N N . ASP A 1 177 ? -15.984 4.603 17.415 1.00 97.69 177 ASP A N 1
ATOM 1404 C CA . ASP A 1 177 ? -17.163 4.120 16.692 1.00 97.69 177 ASP A CA 1
ATOM 1405 C C . ASP A 1 177 ? -17.526 2.680 17.100 1.00 97.69 177 ASP A C 1
ATOM 1407 O O . ASP A 1 177 ? -18.672 2.434 17.483 1.00 97.69 177 ASP A O 1
ATOM 1411 N N . ASN A 1 178 ? -16.532 1.783 17.141 1.00 97.56 178 ASN A N 1
ATOM 1412 C CA . ASN A 1 178 ? -16.645 0.395 17.607 1.00 97.56 178 ASN A CA 1
ATOM 1413 C C . ASN A 1 178 ? -17.139 0.303 19.060 1.00 97.56 178 ASN A C 1
ATOM 1415 O O . ASN A 1 178 ? -17.908 -0.588 19.415 1.00 97.56 178 ASN A O 1
ATOM 1419 N N . LYS A 1 179 ? -16.716 1.245 19.913 1.00 97.88 179 LYS A N 1
ATOM 1420 C CA . LYS A 1 179 ? -17.161 1.369 21.311 1.00 97.88 179 LYS A CA 1
ATOM 1421 C C . LYS A 1 179 ? -18.585 1.940 21.443 1.00 97.88 179 LYS A C 1
ATOM 1423 O O . LYS A 1 179 ? -19.170 1.871 22.523 1.00 97.88 179 LYS A O 1
ATOM 1428 N N . GLY A 1 180 ? -19.145 2.508 20.373 1.00 97.75 180 GLY A N 1
ATOM 1429 C CA . GLY A 1 180 ? -20.459 3.159 20.358 1.00 97.75 180 GLY A CA 1
ATOM 1430 C C . GLY A 1 180 ? -20.456 4.638 20.769 1.00 97.75 180 GLY A C 1
ATOM 1431 O O . GLY A 1 180 ? -21.525 5.224 20.928 1.00 97.75 180 GLY A O 1
ATOM 1432 N N . ASP A 1 181 ? -19.287 5.262 20.922 1.00 98.19 181 ASP A N 1
ATOM 1433 C CA . ASP A 1 181 ? -19.128 6.676 21.284 1.00 98.19 181 ASP A CA 1
ATOM 1434 C C . ASP A 1 181 ? -18.983 7.533 20.016 1.00 98.19 181 ASP A C 1
ATOM 1436 O O . ASP A 1 181 ? -17.885 7.810 19.517 1.00 98.19 181 ASP A O 1
ATOM 1440 N N . LYS A 1 182 ? -20.132 7.918 19.455 1.00 96.62 182 LYS A N 1
ATOM 1441 C CA . LYS A 1 182 ? -20.192 8.664 18.192 1.00 96.62 182 LYS A CA 1
ATOM 1442 C C . LYS A 1 182 ? -19.639 10.087 18.311 1.00 96.62 182 LYS A C 1
ATOM 1444 O O . LYS A 1 182 ? -19.076 10.581 17.337 1.00 96.62 182 LYS A O 1
ATOM 1449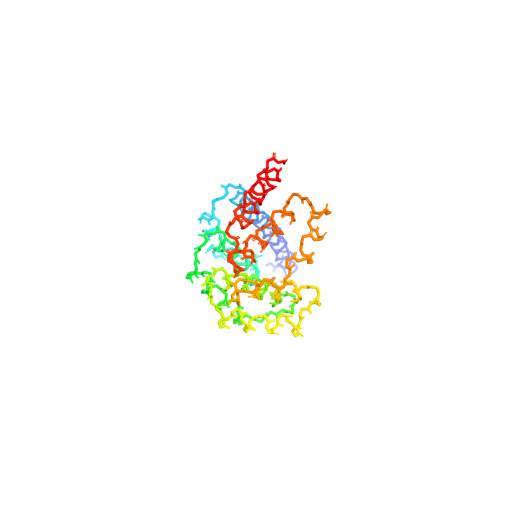 N N . ASP A 1 183 ? -19.732 10.707 19.486 1.00 97.88 183 ASP A N 1
ATOM 1450 C CA . ASP A 1 183 ? -19.252 12.074 19.714 1.00 97.88 183 ASP A CA 1
ATOM 1451 C C . ASP A 1 183 ? -17.721 12.129 19.666 1.00 97.88 183 ASP A C 1
ATOM 1453 O O . ASP A 1 183 ? -17.136 12.935 18.934 1.00 97.88 183 ASP A O 1
ATOM 1457 N N . ARG A 1 184 ? -17.047 11.218 20.385 1.00 97.50 184 ARG A N 1
ATOM 1458 C CA . ARG A 1 184 ? -15.585 11.092 20.310 1.00 97.50 184 ARG A CA 1
ATOM 1459 C C . ARG A 1 184 ? -15.133 10.674 18.922 1.00 97.50 184 ARG A C 1
ATOM 1461 O O . ARG A 1 184 ? -14.167 11.242 18.416 1.00 97.50 184 ARG A O 1
ATOM 1468 N N . SER A 1 185 ? -15.838 9.731 18.296 1.00 98.00 185 SER A N 1
ATOM 1469 C CA . SER A 1 185 ? -15.536 9.304 16.929 1.00 98.00 185 SER A CA 1
ATOM 1470 C C . SER A 1 185 ? -15.527 10.490 15.959 1.00 98.00 185 SER A C 1
ATOM 1472 O O . SER A 1 185 ? -14.529 10.712 15.272 1.00 98.00 185 SER A O 1
ATOM 1474 N N . ALA A 1 186 ? -16.584 11.310 15.965 1.00 98.00 186 ALA A N 1
ATOM 1475 C CA . ALA A 1 186 ? -16.684 12.501 15.124 1.00 98.00 186 ALA A CA 1
ATOM 1476 C C . ALA A 1 186 ? -15.568 13.519 15.414 1.00 98.00 186 ALA A C 1
ATOM 1478 O O . ALA A 1 186 ? -14.941 14.016 14.480 1.00 98.00 186 ALA A O 1
ATOM 1479 N N . SER A 1 187 ? -15.260 13.767 16.692 1.00 97.75 187 SER A N 1
ATOM 1480 C CA . SER A 1 187 ? -14.182 14.683 17.089 1.00 97.75 187 SER A CA 1
ATOM 1481 C C . SER A 1 187 ? -12.813 14.258 16.542 1.00 97.75 187 SER A C 1
ATOM 1483 O O . SER A 1 187 ? -12.048 15.097 16.058 1.00 97.75 187 SER A O 1
ATOM 1485 N N . TYR A 1 188 ? -12.506 12.958 16.574 1.00 97.94 188 TYR A N 1
ATOM 1486 C CA . TYR A 1 188 ? -11.259 12.441 16.016 1.00 97.94 188 TYR A CA 1
ATOM 1487 C C . TYR A 1 188 ? -11.245 12.440 14.483 1.00 97.94 188 TYR A C 1
ATOM 1489 O O . TYR A 1 188 ? -10.190 12.714 13.916 1.00 97.94 188 TYR A O 1
ATOM 1497 N N . ARG A 1 189 ? -12.381 12.214 13.804 1.00 97.31 189 ARG A N 1
ATOM 1498 C CA . ARG A 1 189 ? -12.463 12.356 12.334 1.00 97.31 189 ARG A CA 1
ATOM 1499 C C . ARG A 1 189 ? -12.154 13.789 11.898 1.00 97.31 189 ARG A C 1
ATOM 1501 O O . ARG A 1 189 ? -11.283 13.991 11.061 1.00 97.31 189 ARG A O 1
ATOM 1508 N N . GLU A 1 190 ? -12.766 14.779 12.548 1.00 96.94 190 GLU A N 1
ATOM 1509 C CA . GLU A 1 190 ? -12.510 16.198 12.258 1.00 96.94 190 GLU A CA 1
ATOM 1510 C C . GLU A 1 190 ? -11.048 16.588 12.536 1.00 96.94 190 GLU A C 1
ATOM 1512 O O . GLU A 1 190 ? -10.445 17.393 11.824 1.00 96.94 190 GLU A O 1
ATOM 1517 N N . ARG A 1 191 ? -10.438 16.032 13.590 1.00 96.19 191 ARG A N 1
ATOM 1518 C CA . ARG A 1 191 ? -9.010 16.249 13.856 1.00 96.19 191 ARG A CA 1
ATOM 1519 C C . ARG A 1 191 ? -8.131 15.606 12.780 1.00 96.19 191 ARG A C 1
ATOM 1521 O O . ARG A 1 191 ? -7.178 16.249 12.354 1.00 96.19 191 ARG A O 1
ATOM 1528 N N . ALA A 1 192 ? -8.464 14.397 12.325 1.00 96.06 192 ALA A N 1
ATOM 1529 C CA . ALA A 1 192 ? -7.724 13.714 11.267 1.00 96.06 192 ALA A CA 1
ATOM 1530 C C . ALA A 1 192 ? -7.712 14.528 9.964 1.00 96.06 192 ALA A C 1
ATOM 1532 O O . ALA A 1 192 ? -6.641 14.756 9.405 1.00 96.06 192 ALA A O 1
ATOM 1533 N N . GLU A 1 193 ? -8.877 15.025 9.538 1.00 94.56 193 GLU A N 1
ATOM 1534 C CA . GLU A 1 193 ? -9.023 15.876 8.349 1.00 94.56 193 GLU A CA 1
ATOM 1535 C C . GLU A 1 193 ? -8.176 17.148 8.466 1.00 94.56 193 GLU A C 1
ATOM 1537 O O . GLU A 1 193 ? -7.351 17.430 7.598 1.00 94.56 193 GLU A O 1
ATOM 1542 N N . ARG A 1 194 ? -8.278 17.868 9.592 1.00 94.31 194 ARG A N 1
ATOM 1543 C CA . ARG A 1 194 ? -7.490 19.092 9.815 1.00 94.31 194 ARG A CA 1
ATOM 1544 C C . ARG A 1 194 ? -5.982 18.846 9.797 1.00 94.31 194 ARG A C 1
ATOM 1546 O O . ARG A 1 194 ? -5.245 19.647 9.221 1.00 94.31 194 ARG A O 1
ATOM 1553 N N . SER A 1 195 ? -5.509 17.778 10.441 1.00 92.75 195 SER A N 1
ATOM 1554 C CA . SER A 1 195 ? -4.079 17.446 10.467 1.00 92.75 195 SER A CA 1
ATOM 1555 C C . SER A 1 195 ? -3.566 17.024 9.089 1.00 92.75 195 SER A C 1
ATOM 1557 O O . SER A 1 195 ? -2.439 17.378 8.732 1.00 92.75 195 SER A O 1
ATOM 1559 N N . LEU A 1 196 ? -4.389 16.330 8.295 1.00 90.88 196 LEU A N 1
ATOM 1560 C CA . LEU A 1 196 ? -4.055 15.949 6.924 1.00 90.88 196 LEU A CA 1
ATOM 1561 C C . LEU A 1 196 ? -3.991 17.170 5.997 1.00 90.88 196 LEU A C 1
ATOM 1563 O O . LEU A 1 196 ? -2.982 17.358 5.320 1.00 90.88 196 LEU A O 1
ATOM 1567 N N . ASP A 1 197 ? -4.998 18.044 6.028 1.00 91.00 197 ASP A N 1
ATOM 1568 C CA . ASP A 1 197 ? -5.033 19.273 5.223 1.00 91.00 197 ASP A CA 1
ATOM 1569 C C . ASP A 1 197 ? -3.828 20.174 5.514 1.00 91.00 197 ASP A C 1
ATOM 1571 O O . ASP A 1 197 ? -3.184 20.702 4.600 1.00 91.00 197 ASP A O 1
ATOM 1575 N N . ALA A 1 198 ? -3.471 20.313 6.793 1.00 89.25 198 ALA A N 1
ATOM 1576 C CA . ALA A 1 198 ? -2.305 21.079 7.218 1.00 89.25 198 ALA A CA 1
ATOM 1577 C C . ALA A 1 198 ? -0.974 20.448 6.772 1.00 89.25 198 ALA A C 1
ATOM 1579 O O . ALA A 1 198 ? 0.013 21.170 6.601 1.00 89.25 198 ALA A O 1
ATOM 1580 N N . ALA A 1 199 ? -0.925 19.123 6.611 1.00 87.06 199 ALA A N 1
ATOM 1581 C CA . ALA A 1 199 ? 0.257 18.409 6.140 1.00 87.06 199 ALA A CA 1
ATOM 1582 C C . ALA A 1 199 ? 0.409 18.473 4.614 1.00 87.06 199 ALA A C 1
ATOM 1584 O O . ALA A 1 199 ? 1.529 18.607 4.133 1.00 87.06 199 ALA A O 1
ATOM 1585 N N . VAL A 1 200 ? -0.697 18.405 3.869 1.00 79.50 200 VAL A N 1
ATOM 1586 C CA . VAL A 1 200 ? -0.711 18.431 2.395 1.00 79.50 200 VAL A CA 1
ATOM 1587 C C . VAL A 1 200 ? -0.557 19.853 1.841 1.00 79.50 200 VAL A C 1
ATOM 1589 O O . VAL A 1 200 ? -0.052 20.036 0.739 1.00 79.50 200 VAL A O 1
ATOM 1592 N N . SER A 1 201 ? -0.947 20.874 2.608 1.00 75.12 201 SER A N 1
ATOM 1593 C CA . SER A 1 201 ? -0.814 22.286 2.209 1.00 75.12 201 SER A CA 1
ATOM 1594 C C . SER A 1 201 ? 0.596 22.876 2.402 1.00 75.12 201 SER A C 1
ATOM 1596 O O . SER A 1 201 ? 0.781 24.075 2.178 1.00 75.12 201 SER A O 1
ATOM 1598 N N . LYS A 1 202 ? 1.573 22.082 2.858 1.00 55.41 202 LYS A N 1
ATOM 1599 C CA . LYS A 1 202 ? 2.978 22.484 3.056 1.00 55.41 202 LYS A CA 1
ATOM 1600 C C . LYS A 1 202 ? 3.872 21.947 1.947 1.00 55.41 202 LYS A C 1
ATOM 1602 O O . LYS A 1 202 ? 4.783 22.706 1.550 1.00 55.41 202 LYS A O 1
#

Mean predicted aligned error: 5.33 Å

Secondary structure (DSSP, 8-state):
--HHHHHHHHHHHHHHHHHHHHHHHHHHHHHHHHHHHHT-HHHHHHHHTSHHHHHHS-HHHHHHHHHHHHHHTT-HHHHHHHHHHHHTS---HHHHHHHHHHHHHHHHHTT-HHHHHHHHHHHHHHS-HHHHHHHHHHHHHHTS---TTHHHHHHHTTT--THHHHHHHHHHHHHHHHHT-HHHHHHHHHHHHHHHHHHHT-